Protein AF-A0A960PJR1-F1 (afdb_monomer_lite)

pLDDT: mean 88.97, std 10.93, range [41.31, 98.0]

Radius of gyration: 16.65 Å; chains: 1; bounding box: 40×42×42 Å

Structure (mmCIF, N/CA/C/O backbone):
data_AF-A0A960PJR1-F1
#
_entry.id   AF-A0A960PJR1-F1
#
loop_
_atom_site.group_PDB
_atom_site.id
_atom_site.type_symbol
_atom_site.label_atom_id
_atom_site.label_alt_id
_atom_site.label_comp_id
_atom_site.label_asym_id
_atom_site.label_entity_id
_atom_site.label_seq_id
_atom_site.pdbx_PDB_ins_code
_atom_site.Cartn_x
_atom_site.Cartn_y
_atom_site.Cartn_z
_atom_site.occupancy
_atom_site.B_iso_or_equiv
_atom_site.auth_seq_id
_atom_site.auth_comp_id
_atom_site.auth_asym_id
_atom_site.auth_atom_id
_atom_site.pdbx_PDB_model_num
ATOM 1 N N . MET A 1 1 ? -10.527 -21.071 -9.474 1.00 41.31 1 MET A N 1
ATOM 2 C CA . MET A 1 1 ? -10.535 -20.136 -8.335 1.00 41.31 1 MET A CA 1
ATOM 3 C C . MET A 1 1 ? -11.700 -19.195 -8.554 1.00 41.31 1 MET A C 1
ATOM 5 O O . MET A 1 1 ? -11.742 -18.550 -9.594 1.00 41.31 1 MET A O 1
ATOM 9 N N . GLY A 1 2 ? -12.726 -19.259 -7.706 1.00 44.56 2 GLY A N 1
ATOM 10 C CA . GLY A 1 2 ? -13.891 -18.387 -7.847 1.00 44.56 2 GLY A CA 1
ATOM 11 C C . GLY A 1 2 ? -13.504 -16.996 -7.376 1.00 44.56 2 GLY A C 1
ATOM 12 O O . GLY A 1 2 ? -13.092 -16.854 -6.232 1.00 44.56 2 GLY A O 1
AT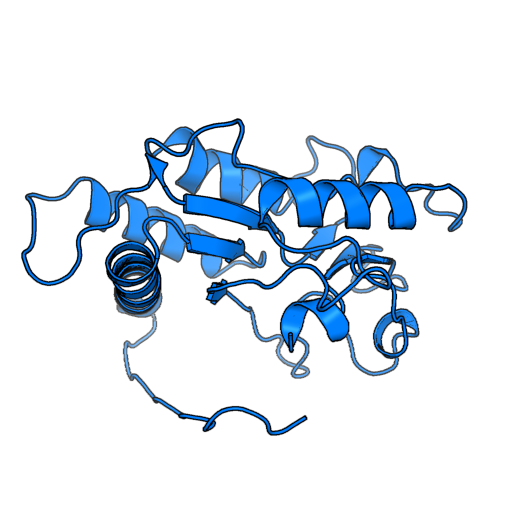OM 13 N N . HIS A 1 3 ? -13.582 -15.994 -8.248 1.00 52.94 3 HIS A N 1
ATOM 14 C CA . HIS A 1 3 ? -13.455 -14.610 -7.810 1.00 52.94 3 HIS A CA 1
ATOM 15 C C . HIS A 1 3 ? -14.576 -14.345 -6.802 1.00 52.94 3 HIS A C 1
ATOM 17 O O . HIS A 1 3 ? -15.732 -14.702 -7.057 1.00 52.94 3 HIS A O 1
ATOM 23 N N . GLY A 1 4 ? -14.228 -13.777 -5.645 1.00 58.97 4 GLY A N 1
ATOM 24 C CA . GLY A 1 4 ? -15.224 -13.287 -4.698 1.00 58.97 4 GLY A CA 1
ATOM 25 C C . GLY A 1 4 ? -16.202 -12.329 -5.393 1.00 58.97 4 GLY A C 1
ATOM 26 O O . GLY A 1 4 ? -15.912 -11.829 -6.485 1.00 58.97 4 GLY A O 1
ATOM 27 N N . PRO A 1 5 ? -17.381 -12.073 -4.808 1.00 67.38 5 PRO A N 1
ATOM 28 C CA . PRO A 1 5 ? -18.351 -11.171 -5.411 1.00 67.38 5 PRO A CA 1
ATOM 29 C C . PRO A 1 5 ? -17.703 -9.808 -5.684 1.00 67.38 5 PRO A C 1
ATOM 31 O O . PRO A 1 5 ? -17.290 -9.107 -4.763 1.00 67.38 5 PRO A O 1
ATOM 34 N N . THR A 1 6 ? -17.613 -9.426 -6.958 1.00 75.94 6 THR A N 1
ATOM 35 C CA . THR A 1 6 ? -17.175 -8.084 -7.338 1.00 75.94 6 THR A CA 1
ATOM 36 C C . THR A 1 6 ? -18.285 -7.102 -6.985 1.00 75.94 6 THR A C 1
ATOM 38 O O . THR A 1 6 ? -19.346 -7.100 -7.610 1.00 75.94 6 THR A O 1
ATOM 41 N N . ALA A 1 7 ? -18.048 -6.266 -5.980 1.00 84.38 7 ALA A N 1
ATOM 42 C CA . ALA A 1 7 ? -18.927 -5.157 -5.643 1.00 84.38 7 ALA A CA 1
ATOM 43 C C . ALA A 1 7 ? -18.349 -3.861 -6.222 1.00 84.38 7 ALA A C 1
ATOM 45 O O . ALA A 1 7 ? -17.243 -3.458 -5.871 1.00 84.38 7 ALA A O 1
ATOM 46 N N . LEU A 1 8 ? -19.104 -3.189 -7.095 1.00 86.62 8 LEU A N 1
ATOM 47 C CA . LEU A 1 8 ? -18.785 -1.831 -7.526 1.00 86.62 8 LEU A CA 1
ATOM 48 C C . LEU A 1 8 ? -19.583 -0.847 -6.675 1.00 86.62 8 LEU A C 1
ATOM 50 O O . LEU A 1 8 ? -20.811 -0.793 -6.762 1.00 86.62 8 LEU A O 1
ATOM 54 N N . ARG A 1 9 ? -18.881 -0.044 -5.877 1.00 88.75 9 ARG A N 1
ATOM 55 C CA . ARG A 1 9 ? -19.467 1.091 -5.165 1.00 88.75 9 ARG A CA 1
ATOM 56 C C . ARG A 1 9 ? -18.956 2.382 -5.786 1.00 88.75 9 ARG A C 1
ATOM 58 O O . ARG A 1 9 ? -17.768 2.672 -5.718 1.00 88.75 9 ARG A O 1
ATOM 65 N N . VAL A 1 10 ? -19.866 3.164 -6.357 1.00 88.88 10 VAL A N 1
ATOM 66 C CA . VAL A 1 10 ? -19.566 4.515 -6.842 1.00 88.88 10 VAL A CA 1
ATOM 67 C C . VAL A 1 10 ? -19.864 5.500 -5.719 1.00 88.88 10 VAL A C 1
ATOM 69 O O . VAL A 1 10 ? -20.944 5.458 -5.128 1.00 88.88 10 VAL A O 1
ATOM 72 N N . VAL A 1 11 ? -18.901 6.364 -5.410 1.00 88.56 11 VAL A N 1
ATOM 73 C CA . VAL A 1 11 ? -19.062 7.439 -4.430 1.00 88.56 11 VAL A CA 1
ATOM 74 C C . VAL A 1 11 ? -18.728 8.753 -5.116 1.00 88.56 11 VAL A C 1
ATOM 76 O O . VAL A 1 11 ? -17.614 8.930 -5.598 1.00 88.56 11 VAL A O 1
ATOM 79 N N . ASP A 1 12 ? -19.700 9.658 -5.168 1.00 88.75 12 ASP A N 1
ATOM 80 C CA . ASP A 1 12 ? -19.481 11.024 -5.631 1.00 88.75 12 ASP A CA 1
ATOM 81 C C . ASP A 1 12 ? -19.038 11.882 -4.440 1.00 88.75 12 ASP A C 1
ATOM 83 O O . ASP A 1 12 ? -19.836 12.200 -3.556 1.00 88.75 12 ASP A O 1
ATOM 87 N N . ALA A 1 13 ? -17.739 12.167 -4.373 1.00 87.12 13 ALA A N 1
ATOM 88 C CA . ALA A 1 13 ? -17.133 12.967 -3.310 1.00 87.12 13 ALA A CA 1
ATOM 89 C C . ALA A 1 13 ? -16.799 14.400 -3.760 1.00 87.12 13 ALA A C 1
ATOM 91 O O . ALA A 1 13 ? -16.523 15.256 -2.921 1.00 87.12 13 ALA A O 1
ATOM 92 N N . GLY A 1 14 ? -16.790 14.669 -5.069 1.00 89.50 14 GLY A N 1
ATOM 93 C CA . GLY A 1 14 ? -16.061 15.810 -5.626 1.00 89.50 14 GLY A CA 1
ATOM 94 C C . GLY A 1 14 ? -14.547 15.742 -5.360 1.00 89.50 14 GLY A C 1
ATOM 95 O O . GLY A 1 14 ? -14.054 14.898 -4.610 1.00 89.50 14 GLY A O 1
ATOM 96 N N . GLU A 1 15 ? -13.786 16.643 -5.981 1.00 86.56 15 GLU A N 1
ATOM 97 C CA . GLU A 1 15 ? -12.324 16.691 -5.807 1.00 86.56 15 GLU A CA 1
ATOM 98 C C . GLU A 1 15 ? -11.927 17.068 -4.372 1.00 86.56 15 GLU A C 1
ATOM 100 O O . GLU A 1 15 ? -11.012 16.476 -3.805 1.00 86.56 15 GLU A O 1
ATOM 105 N N . GLU A 1 16 ? -12.657 18.002 -3.757 1.00 90.25 16 GLU A N 1
ATOM 106 C CA . GLU A 1 16 ? -12.331 18.557 -2.437 1.00 90.25 16 GLU A CA 1
ATOM 107 C C . GLU A 1 16 ? -12.438 17.526 -1.308 1.00 90.25 16 GLU A C 1
ATOM 109 O O . GLU A 1 16 ? -11.656 17.570 -0.362 1.00 90.25 16 GLU A O 1
ATOM 114 N N . ARG A 1 17 ? -13.377 16.576 -1.408 1.00 93.69 17 ARG A N 1
ATOM 115 C CA . ARG A 1 17 ? -13.617 15.571 -0.358 1.00 93.69 17 ARG A CA 1
ATOM 116 C C . ARG A 1 17 ? -13.132 14.179 -0.723 1.00 93.69 17 ARG A C 1
ATOM 118 O O . ARG A 1 17 ? -13.345 13.243 0.047 1.00 93.69 17 ARG A O 1
ATOM 125 N N . PHE A 1 18 ? -12.481 14.024 -1.878 1.00 94.31 18 PHE A N 1
ATOM 126 C CA . PHE A 1 18 ? -11.940 12.740 -2.321 1.00 94.31 18 PHE A CA 1
ATOM 127 C C . PHE A 1 18 ? -11.086 12.089 -1.226 1.00 94.31 18 PHE A C 1
ATOM 129 O O . PHE A 1 18 ? -11.303 10.924 -0.896 1.00 94.31 18 PHE A O 1
ATOM 136 N N . ALA A 1 19 ? -10.158 12.852 -0.638 1.00 95.69 19 ALA A N 1
ATOM 137 C CA . ALA A 1 19 ? -9.227 12.347 0.364 1.00 95.69 19 ALA A CA 1
ATOM 138 C C . ALA A 1 19 ? -9.946 11.845 1.625 1.00 95.69 19 ALA A C 1
ATOM 140 O O . ALA A 1 19 ? -9.733 10.707 2.036 1.00 95.69 19 ALA A O 1
ATOM 141 N N . GLU A 1 20 ? -10.852 12.657 2.179 1.00 95.00 20 GLU A N 1
ATOM 142 C CA . GLU A 1 20 ? -11.662 12.315 3.356 1.00 95.00 20 GLU A CA 1
ATOM 143 C C . GLU A 1 20 ? -12.489 11.045 3.127 1.00 95.00 20 GLU A C 1
ATOM 145 O O . GLU A 1 20 ? -12.522 10.137 3.959 1.00 95.00 20 GLU A O 1
ATOM 150 N N . VAL A 1 21 ? -13.164 10.969 1.978 1.00 94.88 21 VAL A N 1
ATOM 151 C CA . VAL A 1 21 ? -14.052 9.854 1.647 1.00 94.88 21 VAL A CA 1
ATOM 152 C C . VAL A 1 21 ? -13.253 8.576 1.402 1.00 94.88 21 VAL A C 1
ATOM 154 O O . VAL A 1 21 ? -13.629 7.519 1.912 1.00 94.88 21 VAL A O 1
ATOM 157 N N . ALA A 1 22 ? -12.149 8.653 0.658 1.00 95.31 22 ALA A N 1
ATOM 158 C CA . ALA A 1 22 ? -11.276 7.509 0.417 1.00 95.31 22 ALA A CA 1
ATOM 159 C C . ALA A 1 22 ? -10.635 7.007 1.720 1.00 95.31 22 ALA A C 1
ATOM 161 O O . ALA A 1 22 ? -10.622 5.798 1.958 1.00 95.31 22 ALA A O 1
ATOM 162 N N . ALA A 1 23 ? -10.183 7.916 2.590 1.00 95.69 23 ALA A N 1
ATOM 163 C CA . ALA A 1 23 ? -9.653 7.581 3.907 1.00 95.69 23 ALA A CA 1
ATOM 164 C C . ALA A 1 23 ? -10.703 6.876 4.774 1.00 95.69 23 ALA A C 1
ATOM 166 O O . ALA A 1 23 ? -10.412 5.831 5.347 1.00 95.69 23 ALA A O 1
ATOM 167 N N . ALA A 1 24 ? -11.945 7.368 4.809 1.00 94.00 24 ALA A N 1
ATOM 168 C CA . ALA A 1 24 ? -13.023 6.731 5.565 1.00 94.00 24 ALA A CA 1
ATOM 169 C C . ALA A 1 24 ? -13.370 5.324 5.042 1.00 94.00 24 ALA A C 1
ATOM 171 O O . ALA A 1 24 ? -13.604 4.411 5.835 1.00 94.00 24 ALA A O 1
ATOM 172 N N . VAL A 1 25 ? -13.390 5.126 3.717 1.00 94.56 25 VAL A N 1
ATOM 173 C CA . VAL A 1 25 ? -13.618 3.802 3.105 1.00 94.56 25 VAL A CA 1
ATOM 174 C C . VAL A 1 25 ? -12.496 2.836 3.475 1.00 94.56 25 VAL A C 1
ATOM 176 O O . VAL A 1 25 ? -12.767 1.717 3.908 1.00 94.56 25 VAL A O 1
ATOM 179 N N . LEU A 1 26 ? -11.248 3.278 3.333 1.00 96.19 26 LEU A N 1
ATOM 180 C CA . LEU A 1 26 ? -10.070 2.485 3.650 1.00 96.19 26 LEU A CA 1
ATOM 181 C C . LEU A 1 26 ? -10.010 2.134 5.141 1.00 96.19 26 LEU A C 1
ATOM 183 O O . LEU A 1 26 ? -9.871 0.966 5.489 1.00 96.19 26 LEU A O 1
ATOM 187 N N . ALA A 1 27 ? -10.167 3.121 6.021 1.00 96.31 27 ALA A N 1
ATOM 188 C CA . ALA A 1 27 ? -10.131 2.921 7.463 1.00 96.31 27 ALA A CA 1
ATOM 189 C C . ALA A 1 27 ? -11.236 1.965 7.932 1.00 96.31 27 ALA A C 1
ATOM 191 O O . ALA A 1 27 ? -10.974 1.090 8.753 1.00 96.31 27 ALA A O 1
ATOM 192 N N . ARG A 1 28 ? -12.445 2.055 7.361 1.00 95.06 28 ARG A N 1
ATOM 193 C CA . ARG A 1 28 ? -13.519 1.096 7.652 1.00 95.06 28 ARG A CA 1
ATOM 194 C C . ARG A 1 28 ? -13.152 -0.325 7.227 1.00 95.06 28 ARG A C 1
ATOM 196 O O . ARG A 1 28 ? -13.313 -1.236 8.030 1.00 95.06 28 ARG A O 1
ATOM 203 N N . ALA A 1 29 ? -12.632 -0.511 6.012 1.00 95.50 29 ALA A N 1
ATOM 204 C CA . ALA A 1 29 ? -12.216 -1.832 5.539 1.00 95.50 29 ALA A CA 1
ATOM 205 C C . ALA A 1 29 ? -11.134 -2.443 6.449 1.00 95.50 29 ALA A C 1
ATOM 207 O O . ALA A 1 29 ? -11.223 -3.607 6.832 1.00 95.50 29 ALA A O 1
ATOM 208 N N . VAL A 1 30 ? -10.148 -1.642 6.861 1.00 96.88 30 VAL A N 1
ATOM 209 C CA . VAL A 1 30 ? -9.088 -2.082 7.780 1.00 96.88 30 VAL A CA 1
ATOM 210 C C . VAL A 1 30 ? -9.649 -2.414 9.167 1.00 96.88 30 VAL A C 1
ATOM 212 O O . VAL A 1 30 ? -9.326 -3.466 9.718 1.00 96.88 30 VAL A O 1
ATOM 215 N N . ALA A 1 31 ? -10.516 -1.566 9.727 1.00 95.62 31 ALA A N 1
ATOM 216 C CA . ALA A 1 31 ? -11.142 -1.803 11.028 1.00 95.62 31 ALA A CA 1
ATOM 217 C C . ALA A 1 31 ? -11.992 -3.085 11.041 1.00 95.62 31 ALA A C 1
ATOM 219 O O . ALA A 1 31 ? -11.921 -3.856 11.998 1.00 95.62 31 ALA A O 1
ATOM 220 N N . GLU A 1 32 ? -12.753 -3.351 9.975 1.00 95.12 32 GLU A N 1
ATOM 221 C CA . GLU A 1 32 ? -13.551 -4.576 9.822 1.00 95.12 32 GLU A CA 1
ATOM 222 C C . GLU A 1 32 ? -12.670 -5.834 9.835 1.00 95.12 32 GLU A C 1
ATOM 224 O O . GLU A 1 32 ? -12.987 -6.811 10.522 1.00 95.12 32 GLU A O 1
ATOM 229 N N . VAL A 1 33 ? -11.529 -5.800 9.141 1.00 95.62 33 VAL A N 1
ATOM 230 C CA . VAL A 1 33 ? -10.559 -6.904 9.137 1.00 95.62 33 VAL A CA 1
ATOM 231 C C . VAL A 1 33 ? -9.948 -7.098 10.525 1.00 95.62 33 VAL A C 1
ATOM 233 O O . VAL A 1 33 ? -9.936 -8.223 11.027 1.00 95.62 33 VAL A O 1
ATOM 236 N N . ILE A 1 34 ? -9.504 -6.023 11.187 1.00 95.12 34 ILE A N 1
ATOM 237 C CA . ILE A 1 34 ? -8.946 -6.102 12.548 1.00 95.12 34 ILE A CA 1
ATOM 238 C C . ILE A 1 34 ? -9.985 -6.658 13.527 1.00 95.12 34 ILE A C 1
ATOM 240 O O . ILE A 1 34 ? -9.650 -7.513 14.346 1.00 95.12 34 ILE A O 1
ATOM 244 N N . ALA A 1 35 ? -11.245 -6.230 13.440 1.00 94.50 35 ALA A N 1
ATOM 245 C CA . ALA A 1 35 ? -12.314 -6.740 14.296 1.00 94.50 35 ALA A CA 1
ATOM 246 C C . ALA A 1 35 ? -12.554 -8.247 14.094 1.00 94.50 35 ALA A C 1
ATOM 248 O O . ALA A 1 35 ? -12.840 -8.960 15.056 1.00 94.50 35 ALA A O 1
ATOM 249 N N . ALA A 1 36 ? -12.414 -8.742 12.861 1.00 95.06 36 ALA A N 1
ATOM 250 C CA . ALA A 1 36 ? -12.621 -10.148 12.527 1.00 95.06 36 ALA A CA 1
ATOM 251 C C . ALA A 1 36 ? -11.403 -11.046 12.817 1.00 95.06 36 ALA A C 1
ATOM 253 O O . ALA A 1 36 ? -11.578 -12.206 13.192 1.00 95.06 36 ALA A O 1
ATOM 254 N N . ARG A 1 37 ? -10.179 -10.543 12.612 1.00 93.12 37 ARG A N 1
ATOM 255 C CA . ARG A 1 37 ? -8.939 -11.349 12.577 1.00 93.12 37 ARG A CA 1
ATOM 256 C C . ARG A 1 37 ? -7.890 -10.937 13.610 1.00 93.12 37 ARG A C 1
ATOM 258 O O . ARG A 1 37 ? -6.931 -11.667 13.835 1.00 93.12 37 ARG A O 1
ATOM 265 N N . GLY A 1 38 ? -8.070 -9.795 14.266 1.00 94.38 38 GLY A N 1
ATOM 266 C CA . GLY A 1 38 ? -7.153 -9.250 15.269 1.00 94.38 38 GLY A CA 1
ATOM 267 C C . GLY A 1 38 ? -5.962 -8.471 14.701 1.00 94.38 38 GLY A C 1
ATOM 268 O O . GLY A 1 38 ? -5.250 -7.844 15.483 1.00 94.38 38 GLY A O 1
ATOM 269 N N . GLU A 1 39 ? -5.749 -8.484 13.388 1.00 95.19 39 GLU A N 1
ATOM 270 C CA . GLU A 1 39 ? -4.756 -7.701 12.642 1.00 95.19 39 GLU A CA 1
ATOM 271 C C . GLU A 1 39 ? -5.191 -7.581 11.176 1.00 95.19 39 GLU A C 1
ATOM 273 O O . GLU A 1 39 ? -6.074 -8.322 10.746 1.00 95.19 39 GLU A O 1
ATOM 278 N N . ALA A 1 40 ? -4.602 -6.641 10.434 1.00 96.06 40 ALA A N 1
ATOM 279 C CA . ALA A 1 40 ? -4.874 -6.449 9.009 1.00 96.06 40 ALA A CA 1
ATOM 280 C C . ALA A 1 40 ? -3.581 -6.167 8.240 1.00 96.06 40 ALA A C 1
ATOM 282 O O . ALA A 1 40 ? -2.738 -5.392 8.697 1.00 96.06 40 ALA A O 1
ATOM 283 N N . SER A 1 41 ? -3.445 -6.757 7.060 1.00 96.50 41 SER A N 1
ATOM 284 C CA . SER A 1 41 ? -2.380 -6.484 6.101 1.00 96.50 41 SER A CA 1
ATOM 285 C C . SER A 1 41 ? -2.861 -5.545 4.998 1.00 96.50 41 SER A C 1
ATOM 287 O O . SER A 1 41 ? -3.884 -5.774 4.352 1.00 96.50 41 SER A O 1
ATOM 289 N N . VAL A 1 42 ? -2.121 -4.454 4.799 1.00 97.50 42 VAL A N 1
ATOM 290 C CA . VAL A 1 42 ? -2.483 -3.379 3.878 1.00 97.50 42 VAL A CA 1
ATOM 291 C C . VAL A 1 42 ? -1.311 -3.038 2.968 1.00 97.50 42 VAL A C 1
ATOM 293 O O . VAL A 1 42 ? -0.199 -2.784 3.435 1.00 97.50 42 VAL A O 1
ATOM 296 N N . ALA A 1 43 ? -1.567 -2.991 1.663 1.00 97.69 43 ALA A N 1
ATOM 297 C CA . ALA A 1 43 ? -0.608 -2.503 0.678 1.00 97.69 43 ALA A CA 1
ATOM 298 C C . ALA A 1 43 ? -1.049 -1.155 0.105 1.00 97.69 43 ALA A C 1
ATOM 300 O O . ALA A 1 43 ? -2.213 -0.985 -0.266 1.00 97.69 43 ALA A O 1
ATOM 301 N N . PHE A 1 44 ? -0.109 -0.216 -0.008 1.00 97.94 44 PHE A N 1
ATOM 302 C CA . PHE A 1 44 ? -0.362 1.120 -0.550 1.00 97.94 44 PHE A CA 1
ATOM 303 C C . PHE A 1 44 ? 0.364 1.366 -1.869 1.00 97.94 44 PHE A C 1
ATOM 305 O O . PHE A 1 44 ? 1.567 1.116 -1.987 1.00 97.94 44 PHE A O 1
ATOM 312 N N . SER A 1 45 ? -0.360 1.883 -2.858 1.00 96.31 45 SER A N 1
ATOM 313 C CA . SER A 1 45 ? 0.228 2.438 -4.076 1.00 96.31 45 SER A CA 1
ATOM 314 C C . SER A 1 45 ? 0.824 3.823 -3.830 1.00 96.31 45 SER A C 1
ATOM 316 O O . SER A 1 45 ? 0.522 4.504 -2.851 1.00 96.31 45 SER A O 1
ATOM 318 N N . GLY A 1 46 ? 1.669 4.257 -4.762 1.00 93.31 46 GLY A N 1
ATOM 319 C CA . GLY A 1 46 ? 2.040 5.663 -4.885 1.00 93.31 46 GLY A CA 1
ATOM 320 C C . GLY A 1 46 ? 0.991 6.523 -5.593 1.00 93.31 46 GLY A C 1
ATOM 321 O O . GLY A 1 46 ? -0.155 6.130 -5.802 1.00 93.31 46 GLY A O 1
ATOM 322 N N . GLY A 1 47 ? 1.434 7.699 -6.042 1.00 90.69 47 GLY A N 1
ATOM 323 C CA . GLY A 1 47 ? 0.634 8.634 -6.836 1.00 90.69 47 GLY A CA 1
ATOM 324 C C . GLY A 1 47 ? 0.352 9.947 -6.110 1.00 90.69 47 GLY A C 1
ATOM 325 O O . GLY A 1 47 ? 0.587 10.083 -4.913 1.00 90.69 47 GLY A O 1
ATOM 326 N N . SER A 1 48 ? -0.140 10.942 -6.846 1.00 89.31 48 SER A N 1
ATOM 327 C CA . SER A 1 48 ? -0.421 12.273 -6.290 1.00 89.31 48 SER A CA 1
ATOM 328 C C . SER A 1 48 ? -1.620 12.290 -5.339 1.00 89.31 48 SER A C 1
ATOM 330 O O . SER A 1 48 ? -1.702 13.163 -4.480 1.00 89.31 48 SER A O 1
ATOM 332 N N . THR A 1 49 ? -2.539 11.332 -5.472 1.00 92.12 49 THR A N 1
ATOM 333 C CA . THR A 1 49 ? -3.793 11.291 -4.711 1.00 92.12 49 THR A CA 1
ATOM 334 C C . THR A 1 49 ? -3.671 10.586 -3.362 1.00 92.12 49 THR A C 1
ATOM 336 O O . THR A 1 49 ? -4.467 10.872 -2.474 1.00 92.12 49 THR A O 1
ATOM 339 N N . VAL A 1 50 ? -2.684 9.703 -3.168 1.00 94.56 50 VAL A N 1
ATOM 340 C CA . VAL A 1 50 ? -2.563 8.914 -1.927 1.00 94.56 50 VAL A CA 1
ATOM 341 C C . VAL A 1 50 ? -2.041 9.738 -0.747 1.00 94.56 50 VAL A C 1
ATOM 343 O O . VAL A 1 50 ? -2.450 9.513 0.384 1.00 94.56 50 VAL A O 1
ATOM 346 N N . GLY A 1 51 ? -1.187 10.737 -0.997 1.00 95.94 51 GLY A N 1
ATOM 347 C CA . GLY A 1 51 ? -0.642 11.603 0.055 1.00 95.94 51 GLY A CA 1
ATOM 348 C C . GLY A 1 51 ? -1.736 12.305 0.871 1.00 95.94 51 GLY A C 1
ATOM 349 O O . GLY A 1 51 ? -1.768 12.124 2.084 1.00 95.94 51 GLY A O 1
ATOM 350 N N . PRO A 1 52 ? -2.675 13.025 0.227 1.00 96.62 52 PRO A N 1
ATOM 351 C CA . PRO A 1 52 ? -3.836 13.595 0.913 1.00 96.62 52 PRO A CA 1
ATOM 352 C C . PRO A 1 52 ? -4.718 12.558 1.624 1.00 96.62 52 PRO A C 1
ATOM 354 O O . PRO A 1 52 ? -5.293 12.856 2.666 1.00 96.62 52 PRO A O 1
ATOM 357 N N . VAL A 1 53 ? -4.829 11.334 1.090 1.00 97.50 53 VAL A N 1
ATOM 358 C CA . VAL A 1 53 ? -5.565 10.243 1.756 1.00 97.50 53 VAL A CA 1
ATOM 359 C C . VAL A 1 53 ? -4.865 9.825 3.051 1.00 97.50 53 VAL A C 1
ATOM 361 O O . VAL A 1 53 ? -5.545 9.587 4.043 1.00 97.50 53 VAL A O 1
ATOM 364 N N . PHE A 1 54 ? -3.530 9.769 3.078 1.00 98.00 54 PHE A N 1
ATOM 365 C CA . PHE A 1 54 ? -2.779 9.520 4.312 1.00 98.00 54 PHE A CA 1
ATOM 366 C C . PHE A 1 54 ? -2.999 10.619 5.346 1.00 98.00 54 PHE A C 1
ATOM 368 O O . PHE A 1 54 ? -3.299 10.292 6.490 1.00 98.00 54 PHE A O 1
ATOM 375 N N . ASP A 1 55 ? -2.942 11.890 4.939 1.00 97.44 55 ASP A N 1
ATOM 376 C CA . ASP A 1 55 ? -3.222 13.014 5.839 1.00 97.44 55 ASP A CA 1
ATOM 377 C C . ASP A 1 55 ? -4.629 12.865 6.463 1.00 97.44 55 ASP A C 1
ATOM 379 O O . ASP A 1 55 ? -4.787 12.922 7.680 1.00 97.44 55 ASP A O 1
ATOM 383 N N . ALA A 1 56 ? -5.641 12.540 5.649 1.00 96.38 56 ALA A N 1
ATOM 384 C CA . ALA A 1 56 ? -7.008 12.323 6.125 1.00 96.38 56 ALA A CA 1
ATOM 385 C C . ALA A 1 56 ? -7.165 11.077 7.027 1.00 96.38 56 ALA A C 1
ATOM 387 O O . ALA A 1 56 ? -7.995 11.078 7.936 1.00 96.38 56 ALA A O 1
ATOM 388 N N . LEU A 1 57 ? -6.383 10.010 6.819 1.00 96.62 57 LEU A N 1
ATOM 389 C CA . LEU A 1 57 ? -6.344 8.861 7.739 1.00 96.62 57 LEU A CA 1
ATOM 390 C C . LEU A 1 57 ? -5.758 9.250 9.097 1.00 96.62 57 LEU A C 1
ATOM 392 O O . LEU A 1 57 ? -6.253 8.786 10.124 1.00 96.62 57 LEU A O 1
ATOM 396 N N . VAL A 1 58 ? -4.722 10.094 9.106 1.00 96.62 58 VAL A N 1
ATOM 397 C CA . VAL A 1 58 ? -4.131 10.626 10.339 1.00 96.62 58 VAL A CA 1
ATOM 398 C C . VAL A 1 58 ? -5.137 11.499 11.077 1.00 96.62 58 VAL A C 1
ATOM 400 O O . VAL A 1 58 ? -5.326 11.323 12.282 1.00 96.62 58 VAL A O 1
ATOM 403 N N . ASP A 1 59 ? -5.839 12.378 10.365 1.00 95.06 59 ASP A N 1
ATOM 404 C CA . ASP A 1 59 ? -6.897 13.204 10.948 1.00 95.06 59 ASP A CA 1
ATOM 405 C C . ASP A 1 59 ? -8.000 12.334 11.570 1.00 95.06 59 ASP A C 1
ATOM 407 O O . ASP A 1 59 ? -8.396 12.564 12.711 1.00 95.06 59 ASP A O 1
ATOM 411 N N . LEU A 1 60 ? -8.447 11.279 10.876 1.00 93.50 60 LEU A N 1
ATOM 412 C CA . LEU A 1 60 ? -9.435 10.331 11.410 1.00 93.50 60 LEU A CA 1
ATOM 413 C C . LEU A 1 60 ? -8.933 9.597 12.660 1.00 93.50 60 LEU A C 1
ATOM 415 O O . LEU A 1 60 ? -9.691 9.425 13.610 1.00 93.50 60 LEU A O 1
ATOM 419 N N . ALA A 1 61 ? -7.671 9.169 12.669 1.00 92.88 61 ALA A N 1
ATOM 420 C CA . ALA A 1 61 ? -7.086 8.410 13.773 1.00 92.88 61 ALA A CA 1
ATOM 421 C C . ALA A 1 61 ? -6.763 9.269 15.008 1.00 92.88 61 ALA A C 1
ATOM 423 O O . ALA A 1 61 ? -6.651 8.742 16.114 1.00 92.88 61 ALA A O 1
ATOM 424 N N . THR A 1 62 ? -6.575 10.578 14.824 1.00 89.94 62 THR A N 1
ATOM 425 C CA . THR A 1 62 ? -6.242 11.527 15.901 1.00 89.94 62 THR A CA 1
ATOM 426 C C . THR A 1 62 ? -7.437 12.358 16.367 1.00 89.94 62 THR A C 1
ATOM 428 O O . THR A 1 62 ? -7.376 12.984 17.430 1.00 89.94 62 THR A O 1
ATOM 431 N N . ALA A 1 63 ? -8.539 12.347 15.612 1.00 87.19 63 ALA A N 1
ATOM 432 C CA . ALA A 1 63 ? -9.814 12.912 16.023 1.00 87.19 63 ALA A CA 1
ATOM 433 C C . ALA A 1 63 ? -10.366 12.219 17.288 1.00 87.19 63 ALA A C 1
ATOM 435 O O . ALA A 1 63 ? -9.985 11.093 17.617 1.00 87.19 63 ALA A O 1
ATOM 436 N N . PRO A 1 64 ? -11.294 12.868 18.022 1.00 81.62 64 PRO A N 1
ATOM 437 C CA . PRO A 1 64 ? -12.017 12.212 19.105 1.00 81.62 64 PRO A CA 1
ATOM 438 C C . PRO A 1 64 ? -12.633 10.885 18.631 1.00 81.62 64 PRO A C 1
ATOM 440 O O . PRO A 1 64 ? -13.177 10.861 17.524 1.00 81.62 64 PRO A O 1
ATOM 443 N N . PRO A 1 65 ? -12.598 9.814 19.450 1.00 70.06 65 PRO A N 1
ATOM 444 C CA . PRO A 1 65 ? -13.067 8.495 19.039 1.00 70.06 65 PRO A CA 1
ATOM 445 C C . PRO A 1 65 ? -14.474 8.560 18.442 1.00 70.06 65 PRO A C 1
ATOM 447 O O . PRO A 1 65 ? -15.423 8.985 19.107 1.00 70.06 65 PRO A O 1
ATOM 450 N N . SER A 1 66 ? -14.598 8.144 17.184 1.00 68.62 66 SER A N 1
ATOM 451 C CA . SER A 1 66 ? -15.881 7.991 16.508 1.00 68.62 66 SER A CA 1
ATOM 452 C C . SER A 1 66 ? -16.305 6.525 16.581 1.00 68.62 66 SER A C 1
ATOM 454 O O . SE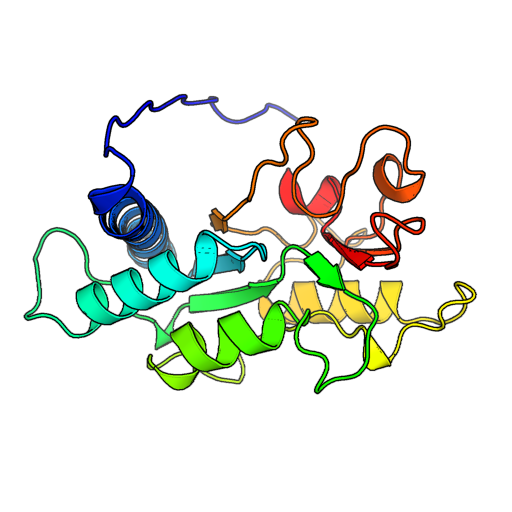R A 1 66 ? -15.491 5.651 16.289 1.00 68.62 66 SER A O 1
ATOM 456 N N . PRO A 1 67 ? -17.568 6.214 16.918 1.00 66.19 67 PRO A N 1
ATOM 457 C CA . PRO A 1 67 ? -18.050 4.834 16.899 1.00 66.19 67 PRO A CA 1
ATOM 458 C C . PRO A 1 67 ? -18.064 4.223 15.487 1.00 66.19 67 PRO A C 1
ATOM 460 O O . PRO A 1 67 ? -18.183 3.008 15.359 1.00 66.19 67 PRO A O 1
ATOM 463 N N . ASP A 1 68 ? -17.968 5.042 14.435 1.00 66.62 68 ASP A N 1
ATOM 464 C CA . ASP A 1 68 ? -18.166 4.595 13.055 1.00 66.62 68 ASP A CA 1
ATOM 465 C C . ASP A 1 68 ? -16.894 4.078 12.368 1.00 66.62 68 ASP A C 1
ATOM 467 O O . ASP A 1 68 ? -17.012 3.334 11.386 1.00 66.62 68 ASP A O 1
ATOM 471 N N . VAL A 1 69 ? -15.707 4.500 12.829 1.00 76.69 69 VAL A N 1
ATOM 472 C CA . VAL A 1 69 ? -14.390 4.109 12.296 1.00 76.69 69 VAL A CA 1
ATOM 473 C C . VAL A 1 69 ? -13.317 4.329 13.376 1.00 76.69 69 VAL A C 1
ATOM 475 O O . VAL A 1 69 ? -12.982 5.471 13.677 1.00 76.69 69 VAL A O 1
ATOM 478 N N . ASP A 1 70 ? -12.755 3.245 13.913 1.00 86.19 70 ASP A N 1
ATOM 479 C CA . ASP A 1 70 ? -11.591 3.257 14.811 1.00 86.19 70 ASP A CA 1
ATOM 480 C C . ASP A 1 70 ? -10.613 2.162 14.364 1.00 86.19 70 ASP A C 1
ATOM 482 O O . ASP A 1 70 ? -10.987 0.991 14.247 1.00 86.19 70 ASP A O 1
ATOM 486 N N . VAL A 1 71 ? -9.379 2.549 14.041 1.00 94.25 71 VAL A N 1
ATOM 487 C CA . VAL A 1 71 ? -8.348 1.648 13.509 1.00 94.25 71 VAL A CA 1
ATOM 488 C C . VAL A 1 71 ? -7.217 1.545 14.522 1.00 94.25 71 VAL A C 1
ATOM 490 O O . VAL A 1 71 ? -6.491 2.509 14.762 1.00 94.25 71 VAL A O 1
ATOM 493 N N . ASP A 1 72 ? -7.000 0.343 15.058 1.00 95.25 72 ASP A N 1
ATOM 494 C CA . ASP A 1 72 ? -5.815 0.045 15.865 1.00 95.25 72 ASP A CA 1
ATOM 495 C C . ASP A 1 72 ? -4.589 -0.115 14.950 1.00 95.25 72 ASP A C 1
ATOM 497 O O . ASP A 1 72 ? -4.227 -1.215 14.523 1.00 95.25 72 ASP A O 1
ATOM 501 N N . TRP A 1 73 ? -3.939 1.006 14.634 1.00 96.44 73 TRP A N 1
ATOM 502 C CA . TRP A 1 73 ? -2.768 1.057 13.752 1.00 96.44 73 TRP A CA 1
ATOM 503 C C . TRP A 1 73 ? -1.575 0.225 14.246 1.00 96.44 73 TRP A C 1
ATOM 505 O O . TRP A 1 73 ? -0.740 -0.180 13.435 1.00 96.44 73 TRP A O 1
ATOM 515 N N . ALA A 1 74 ? -1.510 -0.129 15.536 1.00 96.69 74 ALA A N 1
ATOM 516 C CA . ALA A 1 74 ? -0.477 -1.032 16.051 1.00 96.69 74 ALA A CA 1
ATOM 517 C C . ALA A 1 74 ? -0.667 -2.490 15.582 1.00 96.69 74 ALA A C 1
ATOM 519 O O . ALA A 1 74 ? 0.252 -3.314 15.706 1.00 96.69 74 ALA A O 1
ATOM 520 N N . ARG A 1 75 ? -1.843 -2.814 15.032 1.00 96.56 75 ARG A N 1
ATOM 521 C CA . ARG A 1 75 ? -2.211 -4.115 14.451 1.00 96.56 75 ARG A CA 1
ATOM 522 C C . ARG A 1 75 ? -2.214 -4.116 12.921 1.00 96.56 75 ARG A C 1
ATOM 524 O O . ARG A 1 75 ? -2.601 -5.117 12.323 1.00 96.56 75 ARG A O 1
ATOM 531 N N . VAL A 1 76 ? -1.786 -3.025 12.288 1.00 97.06 76 VAL A N 1
ATOM 532 C CA . VAL A 1 76 ? -1.718 -2.923 10.828 1.00 97.06 76 VAL A CA 1
ATOM 533 C C . VAL A 1 76 ? -0.323 -3.318 10.344 1.00 97.06 76 VAL A C 1
ATOM 535 O O . VAL A 1 76 ? 0.681 -2.736 10.759 1.00 97.06 76 VAL A O 1
ATOM 538 N N . ARG A 1 77 ? -0.268 -4.312 9.455 1.00 97.19 77 ARG A N 1
ATOM 539 C CA . ARG A 1 77 ? 0.911 -4.690 8.666 1.00 97.19 77 ARG A CA 1
ATOM 540 C C . ARG A 1 77 ? 0.895 -3.903 7.368 1.00 97.19 77 ARG A C 1
ATOM 542 O O . ARG A 1 77 ? -0.122 -3.884 6.683 1.00 97.19 77 ARG A O 1
ATOM 549 N N . VAL A 1 78 ? 2.001 -3.251 7.034 1.00 96.88 78 VAL A N 1
ATOM 550 C CA . VAL A 1 78 ? 2.069 -2.292 5.928 1.00 96.88 78 VAL A CA 1
ATOM 551 C C . VAL A 1 78 ? 3.115 -2.726 4.912 1.00 96.88 78 VAL A C 1
ATOM 553 O O . VAL A 1 78 ? 4.252 -3.034 5.269 1.00 96.88 78 VAL A O 1
ATOM 556 N N . THR A 1 79 ? 2.751 -2.684 3.633 1.00 96.81 79 THR A N 1
ATOM 557 C CA . THR A 1 79 ? 3.695 -2.818 2.520 1.00 96.81 79 THR A CA 1
ATOM 558 C C . THR A 1 79 ? 3.364 -1.866 1.369 1.00 96.81 79 THR A C 1
ATOM 560 O O . THR A 1 79 ? 2.392 -1.108 1.420 1.00 96.81 79 THR A O 1
ATOM 563 N N . GLN A 1 80 ? 4.195 -1.873 0.329 1.00 97.31 80 GLN A N 1
ATOM 564 C CA . GLN A 1 80 ? 3.993 -1.096 -0.889 1.00 97.31 80 GLN A CA 1
ATOM 565 C C . GLN A 1 80 ? 3.435 -1.989 -1.993 1.00 97.31 80 GLN A C 1
ATOM 567 O O . GLN A 1 80 ? 3.870 -3.125 -2.163 1.00 97.31 80 GLN A O 1
ATOM 572 N N . VAL A 1 81 ? 2.512 -1.449 -2.783 1.00 97.56 81 VAL A N 1
ATOM 573 C CA . VAL A 1 81 ? 2.049 -2.102 -4.012 1.00 97.56 81 VAL A CA 1
ATOM 574 C C . VAL A 1 81 ? 3.139 -2.050 -5.080 1.00 97.56 81 VAL A C 1
ATOM 576 O O . VAL A 1 81 ? 3.365 -3.022 -5.794 1.00 97.56 81 VAL A O 1
ATOM 579 N N . ASP A 1 82 ? 3.809 -0.911 -5.206 1.00 97.25 82 ASP A N 1
ATOM 580 C CA . ASP A 1 82 ? 4.852 -0.689 -6.193 1.00 97.25 82 ASP A CA 1
ATOM 581 C C . ASP A 1 82 ? 5.837 0.388 -5.735 1.00 97.25 82 ASP A C 1
ATOM 583 O O . ASP A 1 82 ? 5.550 1.205 -4.852 1.00 97.25 82 ASP A O 1
ATOM 587 N N . GLU A 1 83 ? 7.023 0.395 -6.334 1.00 96.69 83 GLU A N 1
ATOM 588 C CA . GLU A 1 83 ? 8.063 1.352 -5.999 1.00 96.69 83 GLU A CA 1
ATOM 589 C C . GLU A 1 83 ? 9.066 1.557 -7.138 1.00 96.69 83 GLU A C 1
ATOM 591 O O . GLU A 1 83 ? 9.427 0.639 -7.875 1.00 96.69 83 GLU A O 1
ATOM 596 N N . ARG A 1 84 ? 9.550 2.791 -7.271 1.00 95.56 84 ARG A N 1
ATOM 597 C CA . ARG A 1 84 ? 10.482 3.228 -8.307 1.00 95.56 84 ARG A CA 1
ATOM 598 C C . ARG A 1 84 ? 11.883 2.779 -7.918 1.00 95.56 84 ARG A C 1
ATOM 600 O O . ARG A 1 84 ? 12.325 3.025 -6.795 1.00 95.56 84 ARG A O 1
ATOM 607 N N . VAL A 1 85 ? 12.591 2.154 -8.861 1.00 94.06 85 VAL A N 1
ATOM 608 C CA . VAL A 1 85 ? 13.992 1.744 -8.687 1.00 94.06 85 VAL A CA 1
ATOM 609 C C . VAL A 1 85 ? 14.891 2.962 -8.858 1.00 94.06 85 VAL A C 1
ATOM 611 O O . VAL A 1 85 ? 15.444 3.224 -9.925 1.00 94.06 85 VAL A O 1
ATOM 614 N N . VAL A 1 86 ? 14.957 3.754 -7.793 1.00 93.12 86 VAL A N 1
ATOM 615 C CA . VAL A 1 86 ? 15.728 4.993 -7.671 1.00 93.12 86 VAL A CA 1
ATOM 616 C C . VAL A 1 86 ? 16.372 5.057 -6.286 1.00 93.12 86 VAL A C 1
ATOM 618 O O . VAL A 1 86 ? 16.023 4.288 -5.392 1.00 93.12 86 VAL A O 1
ATOM 621 N N . GLY A 1 87 ? 17.328 5.972 -6.104 1.00 91.12 87 GLY A N 1
ATOM 622 C CA . GLY A 1 87 ? 18.031 6.130 -4.829 1.00 91.12 87 GLY A CA 1
ATOM 623 C C . GLY A 1 87 ? 17.096 6.477 -3.657 1.00 91.12 87 GLY A C 1
ATOM 624 O O . GLY A 1 87 ? 16.034 7.065 -3.868 1.00 91.12 87 GLY A O 1
ATOM 625 N N . PRO A 1 88 ? 17.496 6.179 -2.409 1.00 88.06 88 PRO A N 1
ATOM 626 C CA . PRO A 1 88 ? 16.626 6.271 -1.230 1.00 88.06 88 PRO A CA 1
ATOM 627 C C . PRO A 1 88 ? 16.120 7.689 -0.927 1.00 88.06 88 PRO A C 1
ATOM 629 O O . PRO A 1 88 ? 15.068 7.843 -0.319 1.00 88.06 88 PRO A O 1
ATOM 632 N N . THR A 1 89 ? 16.839 8.725 -1.364 1.00 90.62 89 THR A N 1
ATOM 633 C CA . THR A 1 89 ? 16.467 10.139 -1.184 1.00 90.62 89 THR A CA 1
ATOM 634 C C . THR A 1 89 ? 15.792 10.750 -2.413 1.00 90.62 89 THR A C 1
ATOM 636 O O . THR A 1 89 ? 15.572 11.960 -2.458 1.00 90.62 89 THR A O 1
ATOM 639 N N . HIS A 1 90 ? 15.504 9.949 -3.442 1.00 94.25 90 HIS A N 1
ATOM 640 C CA . HIS A 1 90 ? 14.887 10.450 -4.664 1.00 94.25 90 HIS A CA 1
ATOM 641 C C . HIS A 1 90 ? 13.450 10.928 -4.377 1.00 94.25 90 HIS A C 1
ATOM 643 O O . HIS A 1 90 ? 12.709 10.224 -3.689 1.00 94.25 90 HIS A O 1
ATOM 649 N N . PRO A 1 91 ? 13.015 12.081 -4.918 1.00 92.50 91 PRO A N 1
ATOM 650 C CA . PRO A 1 91 ? 11.677 12.621 -4.650 1.00 92.50 91 PRO A CA 1
ATOM 651 C C . PRO A 1 91 ? 10.541 11.692 -5.107 1.00 92.50 91 PRO A C 1
ATOM 653 O O . PRO A 1 91 ? 9.459 11.715 -4.531 1.00 92.50 91 PRO A O 1
ATOM 656 N N . ASP A 1 92 ? 10.800 10.834 -6.095 1.00 92.50 92 ASP A N 1
ATOM 657 C CA . ASP A 1 92 ? 9.798 9.905 -6.642 1.00 92.50 92 ASP A CA 1
ATOM 658 C C . ASP A 1 92 ? 9.639 8.595 -5.846 1.00 92.50 92 ASP A C 1
ATOM 660 O O . ASP A 1 92 ? 8.975 7.672 -6.323 1.00 92.50 92 ASP A O 1
ATOM 664 N N . ARG A 1 93 ? 10.245 8.470 -4.660 1.00 95.44 93 ARG A N 1
ATOM 665 C CA . ARG A 1 93 ? 10.052 7.301 -3.784 1.00 95.44 93 ARG A CA 1
ATOM 666 C C . ARG A 1 93 ? 8.633 7.314 -3.211 1.00 95.44 93 ARG A C 1
ATOM 668 O O . ARG A 1 93 ? 8.278 8.219 -2.455 1.00 95.44 93 ARG A O 1
ATOM 675 N N . ASN A 1 94 ? 7.844 6.280 -3.493 1.00 97.19 94 ASN A N 1
ATOM 676 C CA . ASN A 1 94 ? 6.543 6.076 -2.845 1.00 97.19 94 ASN A CA 1
ATOM 677 C C . ASN A 1 94 ? 6.716 5.894 -1.325 1.00 97.19 94 ASN A C 1
ATOM 679 O O . ASN A 1 94 ? 5.931 6.421 -0.536 1.00 97.19 94 ASN A O 1
ATOM 683 N N . ALA A 1 95 ? 7.783 5.204 -0.913 1.00 96.75 95 ALA A N 1
ATOM 684 C CA . ALA A 1 95 ? 8.129 4.940 0.476 1.00 96.75 95 ALA A CA 1
ATOM 685 C C . ALA A 1 95 ? 8.308 6.228 1.282 1.00 96.75 95 ALA A C 1
ATOM 687 O O . ALA A 1 95 ? 7.865 6.284 2.422 1.00 96.75 95 ALA A O 1
ATOM 688 N N . ALA A 1 96 ? 8.900 7.275 0.699 1.00 95.50 96 ALA A N 1
ATOM 689 C CA . ALA A 1 96 ? 9.086 8.544 1.399 1.00 95.50 96 ALA A CA 1
ATOM 690 C C . ALA A 1 96 ? 7.735 9.159 1.799 1.00 95.50 96 ALA A C 1
ATOM 692 O O . ALA A 1 96 ? 7.559 9.590 2.936 1.00 95.50 96 ALA A O 1
ATOM 693 N N . VAL A 1 97 ? 6.756 9.138 0.889 1.00 96.62 97 VAL A N 1
ATOM 694 C CA . VAL A 1 97 ? 5.399 9.636 1.157 1.00 96.62 97 VAL A CA 1
ATOM 695 C C . VAL A 1 97 ? 4.699 8.776 2.211 1.00 96.62 97 VAL A C 1
ATOM 697 O O . VAL A 1 97 ? 4.151 9.324 3.163 1.00 96.62 97 VAL A O 1
ATOM 700 N N . LEU A 1 98 ? 4.747 7.447 2.069 1.00 97.69 98 LEU A N 1
ATOM 701 C CA . LEU A 1 98 ? 4.133 6.503 3.010 1.00 97.69 98 LEU A CA 1
ATOM 702 C C . LEU A 1 98 ? 4.715 6.631 4.427 1.00 97.69 98 LEU A C 1
ATOM 704 O O . LEU A 1 98 ? 3.967 6.668 5.405 1.00 97.69 98 LEU A O 1
ATOM 708 N N . ILE A 1 99 ? 6.041 6.718 4.540 1.00 97.00 99 ILE A N 1
ATOM 709 C CA . ILE A 1 99 ? 6.729 6.848 5.826 1.00 97.00 99 ILE A CA 1
ATOM 710 C C . ILE A 1 99 ? 6.326 8.157 6.497 1.00 97.00 99 ILE A C 1
ATOM 712 O O . ILE A 1 99 ? 5.774 8.133 7.596 1.00 97.00 99 ILE A O 1
ATOM 716 N N . HIS A 1 100 ? 6.547 9.283 5.817 1.00 96.38 100 HIS A N 1
ATOM 717 C CA . HIS A 1 100 ? 6.389 10.600 6.429 1.00 96.38 100 HIS A CA 1
ATOM 718 C C . HIS A 1 100 ? 4.939 10.965 6.736 1.00 96.38 100 HIS A C 1
ATOM 720 O O . HIS A 1 100 ? 4.682 11.652 7.720 1.00 96.38 100 HIS A O 1
ATOM 726 N N . ARG A 1 101 ? 3.989 10.547 5.893 1.00 97.56 101 ARG A N 1
ATOM 727 C CA . ARG A 1 101 ? 2.584 10.954 6.044 1.00 97.56 101 ARG A CA 1
ATOM 728 C C . ARG A 1 101 ? 1.733 9.977 6.838 1.00 97.56 101 ARG A C 1
ATOM 730 O O . ARG A 1 101 ? 0.689 10.384 7.323 1.00 97.56 101 ARG A O 1
ATOM 737 N N . LEU A 1 102 ? 2.142 8.713 6.961 1.00 97.12 102 LEU A N 1
ATOM 738 C CA . LEU A 1 102 ? 1.330 7.693 7.629 1.00 97.12 102 LEU A CA 1
ATOM 739 C C . LEU A 1 102 ? 2.093 6.981 8.746 1.00 97.12 102 LEU A C 1
ATOM 741 O O . LEU A 1 102 ? 1.668 7.026 9.896 1.00 97.12 102 LEU A O 1
ATOM 745 N N . ILE A 1 103 ? 3.216 6.331 8.428 1.00 97.25 103 ILE A N 1
ATOM 746 C CA . ILE A 1 103 ? 3.909 5.448 9.384 1.00 97.25 103 ILE A CA 1
ATOM 747 C C . ILE A 1 103 ? 4.483 6.237 10.564 1.00 97.25 103 ILE A C 1
ATOM 749 O O . ILE A 1 103 ? 4.364 5.790 11.698 1.00 97.25 103 ILE A O 1
ATOM 753 N N . GLU A 1 104 ? 5.092 7.400 10.324 1.00 97.31 104 GLU A N 1
ATOM 754 C CA . GLU A 1 104 ? 5.642 8.251 11.392 1.00 97.31 104 GLU A CA 1
ATOM 755 C C . GLU A 1 104 ? 4.554 9.010 12.168 1.00 97.31 104 GLU A C 1
ATOM 757 O O . GLU A 1 104 ? 4.777 9.417 13.308 1.00 97.31 104 GLU A O 1
ATOM 762 N N . ALA A 1 105 ? 3.378 9.196 11.562 1.00 97.19 105 ALA A N 1
ATOM 763 C CA . ALA A 1 105 ? 2.270 9.952 12.139 1.00 97.19 105 ALA A CA 1
ATOM 764 C C . ALA A 1 105 ? 1.345 9.102 13.030 1.00 97.19 105 ALA A C 1
ATOM 766 O O . ALA A 1 105 ? 0.572 9.650 13.815 1.00 97.19 105 ALA A O 1
ATOM 767 N N . LEU A 1 106 ? 1.416 7.773 12.921 1.00 96.44 106 LEU A N 1
ATOM 768 C CA . LEU A 1 106 ? 0.519 6.823 13.582 1.00 96.44 106 LEU A CA 1
ATOM 769 C C . LEU A 1 106 ? 1.306 5.765 14.362 1.00 96.44 106 LEU A C 1
ATOM 771 O O . LEU A 1 106 ? 2.479 5.535 14.076 1.00 96.44 106 LEU A O 1
ATOM 775 N N . PRO A 1 107 ? 0.693 5.063 15.334 1.00 96.31 107 PRO A N 1
ATOM 776 C CA . PRO A 1 107 ? 1.382 4.047 16.132 1.00 96.31 107 PRO A CA 1
ATOM 777 C C . PRO A 1 107 ? 1.598 2.721 15.369 1.00 96.31 107 PRO A C 1
ATOM 779 O O . PRO A 1 107 ? 1.433 1.637 15.932 1.00 96.31 107 PRO A O 1
ATOM 782 N N . VAL A 1 108 ? 1.980 2.785 14.088 1.00 96.88 108 VAL A N 1
ATOM 783 C CA . VAL A 1 108 ? 2.351 1.619 13.278 1.00 96.88 108 VAL A CA 1
ATOM 784 C C . VAL A 1 108 ? 3.659 1.046 13.812 1.00 96.88 108 VAL A C 1
ATOM 786 O O . VAL A 1 108 ? 4.658 1.745 13.980 1.00 96.88 108 VAL A O 1
ATOM 789 N N . ARG A 1 109 ? 3.679 -0.258 14.093 1.00 95.81 109 ARG A N 1
ATOM 790 C CA . ARG A 1 109 ? 4.882 -0.913 14.619 1.00 95.81 109 ARG A CA 1
ATOM 791 C C . ARG A 1 109 ? 5.915 -1.077 13.498 1.00 95.81 109 ARG A C 1
ATOM 793 O O . ARG A 1 109 ? 5.594 -1.739 12.516 1.00 95.81 109 ARG A O 1
ATOM 800 N N . PRO A 1 110 ? 7.174 -0.621 13.660 1.00 94.62 110 PRO A N 1
ATOM 801 C CA . PRO A 1 110 ? 8.198 -0.762 12.617 1.00 94.62 110 PRO A CA 1
ATOM 802 C C . PRO A 1 110 ? 8.433 -2.209 12.162 1.00 94.62 110 PRO A C 1
ATOM 804 O O . PRO A 1 110 ? 8.682 -2.459 10.992 1.00 94.62 110 PRO A O 1
ATOM 807 N N . ALA A 1 111 ? 8.294 -3.176 13.076 1.00 93.25 111 ALA A N 1
ATOM 808 C CA . ALA A 1 111 ? 8.420 -4.604 12.772 1.00 93.25 111 ALA A CA 1
ATOM 809 C C . ALA A 1 111 ? 7.286 -5.165 11.889 1.00 93.25 111 ALA A C 1
ATOM 811 O O . ALA A 1 111 ? 7.370 -6.312 11.463 1.00 93.25 111 ALA A O 1
ATOM 812 N N . LEU A 1 112 ? 6.220 -4.394 11.657 1.00 94.00 112 LEU A N 1
ATOM 813 C CA . LEU A 1 112 ? 5.111 -4.746 10.772 1.00 94.00 112 LEU A CA 1
ATOM 814 C C . LEU A 1 112 ? 5.155 -3.992 9.433 1.00 94.00 112 LEU A C 1
ATOM 816 O O . LEU A 1 112 ? 4.182 -4.033 8.685 1.00 94.00 112 LEU A O 1
ATOM 820 N N . VAL A 1 113 ? 6.248 -3.290 9.132 1.00 95.62 113 VAL A N 1
ATOM 821 C CA . VAL A 1 113 ? 6.424 -2.562 7.871 1.00 95.62 113 VAL A CA 1
ATOM 822 C C . VAL A 1 113 ? 7.436 -3.298 6.998 1.00 95.62 113 VAL A C 1
ATOM 824 O O . VAL A 1 113 ? 8.571 -3.517 7.416 1.00 95.62 113 VAL A O 1
ATOM 827 N N . GLU A 1 114 ? 7.053 -3.619 5.765 1.00 94.44 114 GLU A N 1
ATOM 828 C CA . GLU A 1 114 ? 7.946 -4.184 4.748 1.00 94.44 114 GLU A CA 1
ATOM 829 C C . GLU A 1 114 ? 7.882 -3.347 3.472 1.00 94.44 114 GLU A C 1
ATOM 831 O O . GLU A 1 114 ? 6.881 -3.343 2.756 1.00 94.44 114 GLU A O 1
ATOM 836 N N . LEU A 1 115 ? 8.965 -2.630 3.187 1.00 94.88 115 LEU A N 1
ATOM 837 C CA . LEU A 1 115 ? 9.106 -1.807 1.988 1.00 94.88 115 LEU A CA 1
ATOM 838 C C . LEU A 1 115 ? 9.793 -2.595 0.875 1.00 94.88 115 LEU A C 1
ATOM 840 O O . LEU A 1 115 ? 10.670 -3.419 1.141 1.00 94.88 115 LEU A O 1
ATOM 844 N N . LEU A 1 116 ? 9.441 -2.296 -0.376 1.00 93.62 116 LEU A N 1
ATOM 845 C CA . LEU A 1 116 ? 10.042 -2.959 -1.529 1.00 93.62 116 LEU A CA 1
ATOM 846 C C . LEU A 1 116 ? 11.535 -2.589 -1.631 1.00 93.62 116 LEU A C 1
ATOM 848 O O . LEU A 1 116 ? 11.871 -1.398 -1.651 1.00 93.62 116 LEU A O 1
ATOM 852 N N . PRO A 1 117 ? 12.447 -3.576 -1.723 1.00 90.50 117 PRO A N 1
ATOM 853 C CA . PRO A 1 117 ? 13.880 -3.360 -1.540 1.00 90.50 117 PRO A CA 1
ATOM 854 C C . PRO A 1 117 ? 14.560 -2.896 -2.832 1.00 90.50 117 PRO A C 1
ATOM 856 O O . PRO A 1 117 ? 15.472 -3.550 -3.343 1.00 90.50 117 PRO A O 1
ATOM 859 N N . VAL A 1 118 ? 14.120 -1.774 -3.400 1.00 90.62 118 VAL A N 1
ATOM 860 C CA . VAL A 1 118 ? 14.618 -1.333 -4.710 1.00 90.62 118 VAL A CA 1
ATOM 861 C C . VAL A 1 118 ? 16.119 -1.049 -4.730 1.00 90.62 118 VAL A C 1
ATOM 863 O O . VAL A 1 118 ? 16.733 -1.113 -5.789 1.00 90.62 118 VAL A O 1
ATOM 866 N N . GLU A 1 119 ? 16.725 -0.743 -3.582 1.00 87.12 119 GLU A N 1
ATOM 867 C CA . GLU A 1 119 ? 18.160 -0.471 -3.470 1.00 87.12 119 GLU A CA 1
ATOM 868 C C . GLU A 1 119 ? 19.005 -1.730 -3.704 1.00 87.12 119 GLU A C 1
ATOM 870 O O . GLU A 1 119 ? 20.210 -1.634 -3.930 1.00 87.12 119 GLU A O 1
ATOM 875 N N . ARG A 1 120 ? 18.378 -2.911 -3.638 1.00 82.00 120 ARG A N 1
ATOM 876 C CA . ARG A 1 120 ? 19.004 -4.216 -3.883 1.00 82.00 120 ARG A CA 1
ATOM 877 C C . ARG A 1 120 ? 18.848 -4.689 -5.322 1.00 82.00 120 ARG A C 1
ATOM 879 O O . ARG A 1 120 ? 19.454 -5.686 -5.702 1.00 82.00 120 ARG A O 1
ATOM 886 N N . VAL A 1 121 ? 18.017 -4.010 -6.107 1.00 83.44 121 VAL A N 1
ATOM 887 C CA . VAL A 1 121 ? 17.733 -4.402 -7.483 1.00 83.44 121 VAL A CA 1
ATOM 888 C C . VAL A 1 121 ? 18.873 -3.937 -8.369 1.00 83.44 121 VAL A C 1
ATOM 890 O O . VAL A 1 121 ? 19.111 -2.738 -8.504 1.00 83.44 121 VAL A O 1
ATOM 893 N N . ASP A 1 122 ? 19.534 -4.882 -9.032 1.00 75.69 122 ASP A N 1
ATOM 894 C CA . ASP A 1 122 ? 20.389 -4.551 -10.162 1.00 75.69 122 ASP A CA 1
ATOM 895 C C . ASP A 1 122 ? 19.494 -4.104 -11.335 1.00 75.69 122 ASP A C 1
ATOM 897 O O . ASP A 1 122 ? 18.670 -4.893 -11.818 1.00 75.69 122 ASP A O 1
ATOM 901 N N . PRO A 1 123 ? 19.632 -2.863 -11.842 1.00 63.94 123 PRO A N 1
ATOM 902 C CA . PRO A 1 123 ? 18.856 -2.392 -12.983 1.00 63.94 123 PRO A CA 1
ATOM 903 C C . PRO A 1 123 ? 19.052 -3.229 -14.254 1.00 63.94 123 PRO A C 1
ATOM 905 O O . PRO A 1 123 ? 18.213 -3.139 -15.151 1.00 63.94 123 PRO A O 1
ATOM 908 N N . SER A 1 124 ? 20.106 -4.045 -14.344 1.00 67.81 124 SER A N 1
ATOM 909 C CA . SER A 1 124 ? 20.331 -5.014 -15.424 1.00 67.81 124 SER A CA 1
ATOM 910 C C . SER A 1 124 ? 19.524 -6.315 -15.275 1.00 67.81 124 SER A C 1
ATOM 912 O O . SER A 1 124 ? 19.469 -7.106 -16.214 1.00 67.81 124 SER A O 1
ATOM 914 N N . GLY A 1 125 ? 18.819 -6.506 -14.152 1.00 61.31 125 GLY A N 1
ATOM 915 C CA . GLY A 1 125 ? 17.896 -7.623 -13.921 1.00 61.31 125 GLY A CA 1
ATOM 916 C C . GLY A 1 125 ? 18.510 -8.865 -13.268 1.00 61.31 125 GLY A C 1
ATOM 917 O O . GLY A 1 125 ? 17.845 -9.895 -13.222 1.00 61.31 125 GLY A O 1
ATOM 918 N N . GLY A 1 126 ? 19.746 -8.791 -12.768 1.00 67.56 126 GLY A N 1
ATOM 919 C CA . GLY A 1 126 ? 20.369 -9.862 -11.982 1.00 67.56 126 GLY A CA 1
ATOM 920 C C . GLY A 1 126 ? 20.018 -9.818 -10.487 1.00 67.56 126 GLY A C 1
ATOM 921 O O . GLY A 1 126 ? 19.545 -8.804 -9.975 1.00 67.56 126 GLY A O 1
ATOM 922 N N . GLY A 1 127 ? 20.294 -10.919 -9.781 1.00 71.75 127 GLY A N 1
ATOM 923 C CA . GLY A 1 127 ? 20.220 -11.015 -8.317 1.00 71.75 127 GLY A CA 1
ATOM 924 C C . GLY A 1 127 ? 19.102 -11.916 -7.783 1.00 71.75 127 GLY A C 1
ATOM 925 O O . GLY A 1 127 ? 18.197 -12.315 -8.509 1.00 71.75 127 GLY A O 1
ATOM 926 N N . ASP A 1 128 ? 19.180 -12.226 -6.492 1.00 80.31 128 ASP A N 1
ATOM 927 C CA . ASP A 1 128 ? 18.211 -13.014 -5.715 1.00 80.31 128 ASP A CA 1
ATOM 928 C C . ASP A 1 128 ? 17.126 -12.144 -5.048 1.00 80.31 128 ASP A C 1
ATOM 930 O O . ASP A 1 128 ? 16.317 -12.634 -4.256 1.00 80.31 128 ASP A O 1
ATOM 934 N N . TRP A 1 129 ? 17.073 -10.850 -5.396 1.00 85.44 129 TRP A N 1
ATOM 935 C CA . TRP A 1 129 ? 16.167 -9.871 -4.794 1.00 85.44 129 TRP A CA 1
ATOM 936 C C . TRP A 1 129 ? 14.695 -10.279 -4.913 1.00 85.44 129 TRP A C 1
ATOM 938 O O . TRP A 1 129 ? 13.925 -9.977 -4.008 1.00 85.44 129 TRP A O 1
ATOM 948 N N . ALA A 1 130 ? 14.286 -10.961 -5.989 1.00 80.62 130 ALA A N 1
ATOM 949 C CA . ALA A 1 130 ? 12.892 -11.358 -6.198 1.00 80.62 130 ALA A CA 1
ATOM 950 C C . ALA A 1 130 ? 12.452 -12.414 -5.173 1.00 80.62 130 ALA A C 1
ATOM 952 O O . ALA A 1 130 ? 11.426 -12.260 -4.507 1.00 80.62 130 ALA A O 1
ATOM 953 N N . GLU A 1 131 ? 13.279 -13.443 -4.979 1.00 82.06 131 GLU A N 1
ATOM 954 C CA . GLU A 1 131 ? 13.047 -14.499 -3.994 1.00 82.06 131 GLU A CA 1
ATOM 955 C C . GLU A 1 131 ? 13.132 -13.948 -2.561 1.00 82.06 131 GLU A C 1
ATOM 957 O O . GLU A 1 131 ? 12.279 -14.246 -1.721 1.00 82.06 131 GLU A O 1
ATOM 962 N N . GLU A 1 132 ? 14.126 -13.095 -2.278 1.00 84.62 132 GLU A N 1
ATOM 963 C CA . GLU A 1 132 ? 14.246 -12.411 -0.985 1.00 84.62 132 GLU A CA 1
ATOM 964 C C . GLU A 1 132 ? 13.009 -11.548 -0.693 1.00 84.62 132 GLU A C 1
ATOM 966 O O . GLU A 1 132 ? 12.443 -11.646 0.397 1.00 84.62 132 GLU A O 1
ATOM 971 N N . SER A 1 133 ? 12.552 -10.758 -1.670 1.00 84.69 133 SER A N 1
ATOM 972 C CA . SER A 1 133 ? 11.371 -9.893 -1.534 1.00 84.69 133 SER A CA 1
ATOM 973 C C . SER A 1 133 ? 10.114 -10.710 -1.260 1.00 84.69 133 SER A C 1
ATOM 975 O O . SER A 1 133 ? 9.353 -10.371 -0.359 1.00 84.69 133 SER A O 1
ATOM 977 N N . GLY A 1 134 ? 9.919 -11.823 -1.973 1.00 83.00 134 GLY A N 1
ATOM 978 C CA . GLY A 1 134 ? 8.787 -12.719 -1.744 1.00 83.00 134 GLY A CA 1
ATOM 979 C C . GLY A 1 134 ? 8.764 -13.312 -0.337 1.00 83.00 134 GLY A C 1
ATOM 980 O O . GLY A 1 134 ? 7.719 -13.318 0.315 1.00 83.00 134 GLY A 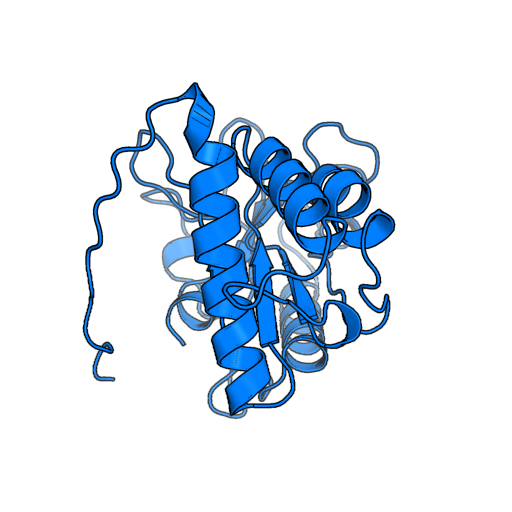O 1
ATOM 981 N N . ARG A 1 135 ? 9.921 -13.760 0.169 1.00 84.81 135 ARG A N 1
ATOM 982 C CA . ARG A 1 135 ? 10.036 -14.278 1.543 1.00 84.81 135 ARG A CA 1
ATOM 983 C C . ARG A 1 135 ? 9.759 -13.210 2.593 1.00 84.81 135 ARG A C 1
ATOM 985 O O . ARG A 1 135 ? 9.056 -13.488 3.562 1.00 84.81 135 ARG A O 1
ATOM 992 N N . ARG A 1 136 ? 10.323 -12.012 2.428 1.00 87.88 136 ARG A N 1
ATOM 993 C CA . ARG A 1 136 ? 10.140 -10.911 3.384 1.00 87.88 136 ARG A CA 1
ATOM 994 C C . ARG A 1 136 ? 8.700 -10.417 3.403 1.00 87.88 136 ARG A C 1
ATOM 996 O O . ARG A 1 136 ? 8.157 -10.206 4.483 1.00 87.88 136 ARG A O 1
ATOM 1003 N N . LEU A 1 137 ? 8.068 -10.326 2.233 1.00 87.12 137 LEU A N 1
ATOM 1004 C CA . LEU A 1 137 ? 6.650 -10.016 2.121 1.00 87.12 137 LEU A CA 1
ATOM 1005 C C . LEU A 1 137 ? 5.819 -11.035 2.912 1.00 87.12 137 LEU A C 1
ATOM 1007 O O . LEU A 1 137 ? 5.126 -10.638 3.842 1.00 87.12 137 LEU A O 1
ATOM 1011 N N . ALA A 1 138 ? 5.967 -12.337 2.641 1.00 85.81 138 ALA A N 1
ATOM 1012 C CA . ALA A 1 138 ? 5.234 -13.383 3.364 1.00 85.81 138 ALA A CA 1
ATOM 1013 C C . ALA A 1 138 ? 5.476 -13.359 4.883 1.00 85.81 138 ALA A C 1
ATOM 1015 O O . ALA A 1 138 ? 4.538 -13.496 5.665 1.00 85.81 138 ALA A O 1
ATOM 1016 N N . ALA A 1 139 ? 6.712 -13.105 5.321 1.00 86.00 139 ALA A N 1
ATOM 1017 C CA . ALA A 1 139 ? 7.024 -12.975 6.743 1.00 86.00 139 ALA A CA 1
ATOM 1018 C C . ALA A 1 139 ? 6.313 -11.779 7.408 1.00 86.00 139 ALA A C 1
ATOM 1020 O O . ALA A 1 139 ? 5.930 -11.866 8.578 1.00 86.00 139 ALA A O 1
ATOM 1021 N N . THR A 1 140 ? 6.127 -10.674 6.680 1.00 86.00 140 THR A N 1
ATOM 1022 C CA . THR A 1 140 ? 5.527 -9.449 7.223 1.00 86.00 140 THR A CA 1
ATOM 1023 C C . THR A 1 140 ? 4.011 -9.427 7.122 1.00 86.00 140 THR A C 1
ATOM 1025 O O . THR A 1 140 ? 3.373 -9.071 8.111 1.00 86.00 140 THR A O 1
ATOM 1028 N N . ILE A 1 141 ? 3.420 -9.781 5.977 1.00 81.25 141 ILE A N 1
ATOM 1029 C CA . ILE A 1 141 ? 1.958 -9.728 5.783 1.00 81.25 141 ILE A CA 1
ATOM 1030 C C . ILE A 1 141 ? 1.243 -11.033 6.155 1.00 81.25 141 ILE A C 1
ATOM 1032 O O . ILE A 1 141 ? 0.023 -11.038 6.266 1.00 81.25 141 ILE A O 1
ATOM 1036 N N . GLY A 1 142 ? 1.995 -12.091 6.466 1.00 74.31 142 GLY A N 1
ATOM 1037 C CA . GLY A 1 142 ? 1.455 -13.408 6.787 1.00 74.31 142 GLY A CA 1
ATOM 1038 C C . GLY A 1 142 ? 1.241 -14.267 5.539 1.00 74.31 142 GLY A C 1
ATOM 1039 O O . GLY A 1 142 ? 1.287 -13.785 4.408 1.00 74.31 142 GLY A O 1
ATOM 1040 N N . GLY A 1 143 ? 1.025 -15.564 5.764 1.00 68.69 143 GLY A N 1
ATOM 1041 C CA . GLY A 1 143 ? 0.924 -16.576 4.711 1.00 68.69 143 GLY A CA 1
ATOM 1042 C C . GLY A 1 143 ? 2.225 -17.349 4.483 1.00 68.69 143 GLY A C 1
ATOM 1043 O O . GLY A 1 143 ? 3.224 -17.163 5.183 1.00 68.69 143 GLY A O 1
ATOM 1044 N N . ASP A 1 144 ? 2.191 -18.247 3.502 1.00 62.78 144 ASP A N 1
ATOM 1045 C CA . ASP A 1 144 ? 3.356 -19.023 3.080 1.00 62.78 144 ASP A CA 1
ATOM 1046 C C . ASP A 1 144 ? 4.153 -18.262 2.008 1.00 62.78 144 ASP A C 1
ATOM 1048 O O . ASP A 1 144 ? 3.587 -17.455 1.263 1.00 62.78 144 ASP A O 1
ATOM 1052 N N . PRO A 1 145 ? 5.465 -18.524 1.855 1.00 62.88 145 PRO A N 1
ATOM 1053 C CA . PRO A 1 145 ? 6.191 -18.098 0.665 1.00 62.88 145 PRO A CA 1
ATOM 1054 C C . PRO A 1 145 ? 5.447 -18.530 -0.609 1.00 62.88 145 PRO A C 1
ATOM 1056 O O . PRO A 1 145 ? 4.898 -19.634 -0.670 1.00 62.88 145 PRO A O 1
ATOM 1059 N N . VAL A 1 146 ? 5.445 -17.685 -1.645 1.00 60.25 146 VAL A N 1
ATOM 1060 C CA . VAL A 1 146 ? 4.815 -18.039 -2.929 1.00 60.25 146 VAL A CA 1
ATOM 1061 C C . VAL A 1 146 ? 5.399 -19.353 -3.451 1.00 60.25 146 VAL A C 1
ATOM 1063 O O . VAL A 1 146 ? 6.614 -19.515 -3.533 1.00 60.25 146 VAL A O 1
ATOM 1066 N N . GLY A 1 147 ? 4.516 -20.302 -3.778 1.00 58.72 147 GLY A N 1
ATOM 1067 C CA . GLY A 1 147 ? 4.882 -21.648 -4.230 1.00 58.72 147 GLY A CA 1
ATOM 1068 C C . GLY A 1 147 ? 5.025 -22.699 -3.120 1.00 58.72 147 GLY A C 1
ATOM 1069 O O . GLY A 1 147 ? 5.144 -23.879 -3.442 1.00 58.72 147 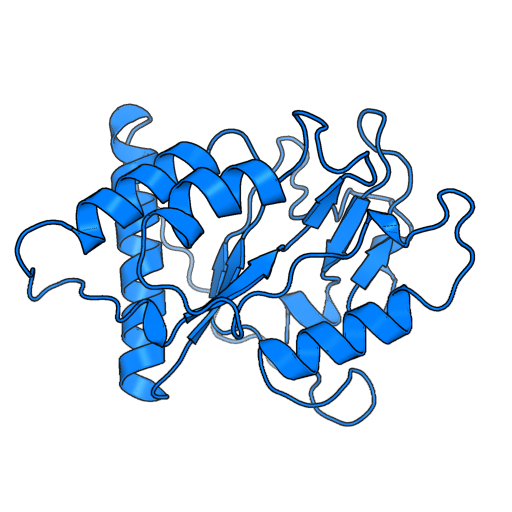GLY A O 1
ATOM 1070 N N . ALA A 1 148 ? 4.970 -22.312 -1.840 1.00 57.69 148 ALA A N 1
ATOM 1071 C CA . ALA A 1 148 ? 4.959 -23.233 -0.695 1.00 57.69 148 ALA A CA 1
ATOM 1072 C C . ALA A 1 148 ? 3.549 -23.485 -0.112 1.00 57.69 148 ALA A C 1
ATOM 1074 O O . ALA A 1 148 ? 3.389 -24.382 0.712 1.00 57.69 148 ALA A O 1
ATOM 1075 N N . GLY A 1 149 ? 2.540 -22.732 -0.566 1.00 62.31 149 GLY A N 1
ATOM 1076 C CA . GLY A 1 149 ? 1.153 -22.771 -0.089 1.00 62.31 149 GLY A CA 1
ATOM 1077 C C . GLY A 1 149 ? 0.263 -21.808 -0.882 1.00 62.31 149 GLY A C 1
ATOM 1078 O O . GLY A 1 149 ? 0.478 -21.624 -2.081 1.00 62.31 149 GLY A O 1
ATOM 1079 N N . GLU A 1 150 ? -0.706 -21.165 -0.224 1.00 63.28 150 GLU A N 1
ATOM 1080 C CA . GLU A 1 150 ? -1.594 -20.159 -0.849 1.00 63.28 150 GLU A CA 1
ATOM 1081 C C . GLU A 1 150 ? -0.867 -18.842 -1.199 1.00 63.28 150 GLU A C 1
ATOM 1083 O O . GLU A 1 150 ? -1.387 -18.035 -1.962 1.00 63.28 150 GLU A O 1
ATOM 1088 N N . GLY A 1 151 ? 0.374 -18.663 -0.726 1.00 69.00 151 GLY A N 1
ATOM 1089 C CA . GLY A 1 151 ? 1.141 -17.429 -0.890 1.00 69.00 151 GLY A CA 1
ATOM 1090 C C . GLY A 1 151 ? 0.783 -16.377 0.168 1.00 69.00 151 GLY A C 1
ATOM 1091 O O . GLY A 1 151 ? -0.014 -16.644 1.071 1.00 69.00 151 GLY A O 1
ATOM 1092 N N . PRO A 1 152 ? 1.390 -15.183 0.099 1.00 76.31 152 PRO A N 1
ATOM 1093 C CA . PRO A 1 152 ? 1.041 -14.086 0.979 1.00 76.31 152 PRO A CA 1
ATOM 1094 C C . PRO A 1 152 ? -0.277 -13.446 0.526 1.00 76.31 152 PRO A C 1
ATOM 1096 O O . PRO A 1 152 ? -0.426 -13.086 -0.642 1.00 76.31 152 PRO A O 1
ATOM 1099 N N . VAL A 1 153 ? -1.217 -13.289 1.459 1.00 83.88 153 VAL A N 1
ATOM 1100 C CA . VAL A 1 153 ? -2.562 -12.758 1.193 1.00 83.88 153 VAL A CA 1
ATOM 1101 C C . VAL A 1 153 ? -2.698 -11.397 1.862 1.00 83.88 153 VAL A C 1
ATOM 1103 O O . VAL A 1 153 ? -2.468 -11.271 3.062 1.00 83.88 153 VAL A O 1
ATOM 1106 N N . LEU A 1 154 ? -3.069 -10.384 1.080 1.00 92.31 154 LEU A N 1
ATOM 1107 C CA . LEU A 1 154 ? -3.357 -9.040 1.577 1.00 92.31 154 LEU A CA 1
ATOM 1108 C C . LEU A 1 154 ? -4.835 -8.923 1.949 1.00 92.31 154 LEU A C 1
ATOM 1110 O O . LEU A 1 154 ? -5.701 -9.338 1.183 1.00 92.31 154 LEU A O 1
ATOM 1114 N N . ASP A 1 155 ? -5.136 -8.302 3.087 1.00 94.62 155 ASP A N 1
ATOM 1115 C CA . ASP A 1 155 ? -6.525 -8.044 3.474 1.00 94.62 155 ASP A CA 1
ATOM 1116 C C . ASP A 1 155 ? -7.095 -6.826 2.737 1.00 94.62 155 ASP A C 1
ATOM 1118 O O . ASP A 1 155 ? -8.261 -6.822 2.339 1.00 94.62 155 ASP A O 1
ATOM 1122 N N . VAL A 1 156 ? -6.278 -5.782 2.553 1.00 96.38 156 VAL A N 1
ATOM 1123 C CA . VAL A 1 156 ? -6.666 -4.556 1.847 1.00 96.38 156 VAL A CA 1
ATOM 1124 C C . VAL A 1 156 ? -5.547 -4.094 0.915 1.00 96.38 156 VAL A C 1
ATOM 1126 O O . VAL A 1 156 ? -4.393 -3.953 1.312 1.00 96.38 156 VAL A O 1
ATOM 1129 N N . VAL A 1 157 ? -5.891 -3.780 -0.333 1.00 96.94 157 VAL A N 1
ATOM 1130 C CA . VAL A 1 157 ? -4.953 -3.201 -1.302 1.00 96.94 157 VAL A CA 1
ATOM 1131 C C . VAL A 1 157 ? -5.502 -1.863 -1.776 1.00 96.94 157 VAL A C 1
ATOM 1133 O O . VAL A 1 157 ? -6.537 -1.804 -2.440 1.00 96.94 157 VAL A O 1
ATOM 1136 N N . GLN A 1 158 ? -4.812 -0.774 -1.443 1.00 97.12 158 GLN A N 1
ATOM 1137 C CA . GLN A 1 158 ? -5.125 0.543 -1.980 1.00 97.12 158 GLN A CA 1
ATOM 1138 C C . GLN A 1 158 ? -4.397 0.710 -3.312 1.00 97.12 158 GLN A C 1
ATOM 1140 O O . GLN A 1 158 ? -3.174 0.811 -3.357 1.00 97.12 158 GLN A O 1
ATOM 1145 N N . LEU A 1 159 ? -5.174 0.753 -4.393 1.00 96.12 159 LEU A N 1
ATOM 1146 C CA . LEU A 1 159 ? -4.678 0.849 -5.759 1.00 96.12 159 LEU A CA 1
ATOM 1147 C C . LEU A 1 159 ? -4.956 2.225 -6.368 1.00 96.12 159 LEU A C 1
ATOM 1149 O O . LEU A 1 159 ? -6.050 2.776 -6.234 1.00 96.12 159 LEU A O 1
ATOM 1153 N N . GLY A 1 160 ? -3.961 2.762 -7.073 1.00 92.88 160 GLY A N 1
ATOM 1154 C CA . GLY A 1 160 ? -4.154 3.859 -8.021 1.00 92.88 160 GLY A CA 1
ATOM 1155 C C . GLY A 1 160 ? -4.630 3.350 -9.384 1.00 92.88 160 GLY A C 1
ATOM 1156 O O . GLY A 1 160 ? -4.421 2.184 -9.722 1.00 92.88 160 GLY A O 1
ATOM 1157 N N . LEU A 1 161 ? -5.238 4.232 -10.180 1.00 92.56 161 LEU A N 1
ATOM 1158 C CA . LEU A 1 161 ? -5.614 3.952 -11.567 1.00 92.56 161 LEU A CA 1
ATOM 1159 C C . LEU A 1 161 ? -5.043 5.036 -12.486 1.00 92.56 161 LEU A C 1
ATOM 1161 O O . LEU A 1 161 ? -5.374 6.215 -12.350 1.00 92.56 161 LEU A O 1
ATOM 1165 N N . GLY A 1 162 ? -4.168 4.631 -13.402 1.00 89.44 162 GLY A N 1
ATOM 1166 C CA . GLY A 1 162 ? -3.604 5.496 -14.430 1.00 89.44 162 GLY A CA 1
ATOM 1167 C C . GLY A 1 162 ? -4.607 5.821 -15.545 1.00 89.44 162 GLY A C 1
ATOM 1168 O O . GLY A 1 162 ? -5.599 5.113 -15.723 1.00 89.44 162 GLY A O 1
ATOM 1169 N N . PRO A 1 163 ? -4.352 6.870 -16.349 1.00 88.06 163 PRO A N 1
ATOM 1170 C CA . PRO A 1 163 ? -5.237 7.275 -17.450 1.00 88.06 163 PRO A CA 1
ATOM 1171 C C . PRO A 1 163 ? -5.313 6.252 -18.599 1.00 88.06 163 PRO A C 1
ATOM 1173 O O . PRO A 1 163 ? -6.238 6.286 -19.403 1.00 88.06 163 PRO A O 1
ATOM 1176 N N . ASP A 1 164 ? -4.342 5.346 -18.680 1.00 88.50 164 ASP A N 1
ATOM 1177 C CA . ASP A 1 164 ? -4.275 4.192 -19.586 1.00 88.50 164 ASP A CA 1
ATOM 1178 C C . ASP A 1 164 ? -4.878 2.912 -18.961 1.00 88.50 164 ASP A C 1
ATOM 1180 O O . ASP A 1 164 ? -4.808 1.837 -19.557 1.00 88.50 164 ASP A O 1
ATOM 1184 N N . GLY A 1 165 ? -5.468 3.021 -17.765 1.00 89.38 165 GLY A N 1
ATOM 1185 C CA . GLY A 1 165 ? -6.076 1.918 -17.028 1.00 89.38 165 GLY A CA 1
ATOM 1186 C C . GLY A 1 165 ? -5.094 1.046 -16.246 1.00 89.38 165 GLY A C 1
ATOM 1187 O O . GLY A 1 165 ? -5.533 0.058 -15.655 1.00 89.38 165 GLY A O 1
ATOM 1188 N N . HIS A 1 166 ? -3.794 1.370 -16.211 1.00 93.56 166 HIS A N 1
ATOM 1189 C CA . HIS A 1 166 ? -2.857 0.603 -15.390 1.00 93.56 166 HIS A CA 1
ATOM 1190 C C . HIS A 1 166 ? -3.124 0.808 -13.896 1.00 93.56 166 HIS A C 1
ATOM 1192 O O . HIS A 1 166 ? -3.567 1.868 -13.452 1.00 93.56 166 HIS A O 1
ATOM 1198 N N . THR A 1 167 ? -2.783 -0.204 -13.110 1.00 95.75 167 THR A N 1
ATOM 1199 C CA . THR A 1 167 ? -2.684 -0.116 -11.653 1.00 95.75 167 THR A CA 1
ATOM 1200 C C . THR A 1 167 ? -1.349 -0.694 -11.206 1.00 95.75 167 THR A C 1
ATOM 1202 O O . THR A 1 167 ? -0.706 -1.402 -11.986 1.00 95.75 167 THR A O 1
ATOM 1205 N N . ALA A 1 168 ? -0.915 -0.394 -9.979 1.00 96.44 168 ALA A N 1
ATOM 1206 C CA . ALA A 1 168 ? 0.440 -0.703 -9.527 1.00 96.44 168 ALA A CA 1
ATOM 1207 C C . ALA A 1 168 ? 1.462 -0.225 -10.584 1.00 96.44 168 ALA A C 1
ATOM 1209 O O . ALA A 1 168 ? 1.311 0.862 -11.140 1.00 96.44 168 ALA A O 1
ATOM 1210 N N . SER A 1 169 ? 2.447 -1.052 -10.937 1.00 96.81 169 SER A N 1
ATOM 1211 C CA . SER A 1 169 ? 3.240 -0.862 -12.163 1.00 96.81 169 SER A CA 1
ATOM 1212 C C . SER A 1 169 ? 2.902 -1.875 -13.265 1.00 96.81 169 SER A C 1
ATOM 1214 O O . SER A 1 169 ? 3.746 -2.205 -14.096 1.00 96.81 169 SER A O 1
ATOM 1216 N N . LEU A 1 170 ? 1.669 -2.383 -13.288 1.00 96.69 170 LEU A N 1
ATOM 1217 C CA . LEU A 1 170 ? 1.184 -3.371 -14.256 1.00 96.69 170 LEU A CA 1
ATOM 1218 C C . LEU A 1 170 ? 0.689 -2.665 -15.526 1.00 96.69 170 LEU A C 1
ATOM 1220 O O . LEU A 1 170 ? -0.508 -2.579 -15.803 1.00 96.69 170 LEU A O 1
ATOM 1224 N N . VAL A 1 171 ? 1.638 -2.109 -16.280 1.00 94.94 171 VAL A N 1
ATOM 1225 C CA . VAL A 1 171 ? 1.376 -1.348 -17.509 1.00 94.94 171 VAL A CA 1
ATOM 1226 C C . VAL A 1 171 ? 1.037 -2.299 -18.667 1.00 94.94 171 VAL A C 1
ATOM 1228 O O . VAL A 1 171 ? 1.719 -3.316 -18.832 1.00 94.94 171 VAL A O 1
ATOM 1231 N N . PRO A 1 172 ? 0.029 -1.989 -19.509 1.00 93.94 172 PRO A N 1
ATOM 1232 C CA . PRO A 1 172 ? -0.316 -2.815 -20.662 1.00 93.94 172 PRO A CA 1
ATOM 1233 C C . PRO A 1 172 ? 0.886 -3.127 -21.567 1.00 93.94 172 PRO A C 1
ATOM 1235 O O . PRO A 1 172 ? 1.571 -2.228 -22.049 1.00 93.94 172 PRO A O 1
ATOM 1238 N N . GLY A 1 173 ? 1.111 -4.418 -21.826 1.00 93.69 173 GLY A N 1
ATOM 1239 C CA . GLY A 1 173 ? 2.189 -4.906 -22.694 1.00 93.69 173 GLY A CA 1
ATOM 1240 C C . GLY A 1 173 ? 3.551 -5.087 -22.016 1.00 93.69 173 GLY A C 1
ATOM 1241 O O . GLY A 1 173 ? 4.480 -5.556 -22.673 1.00 93.69 173 GLY A O 1
ATOM 1242 N N . ASP A 1 174 ? 3.687 -4.764 -20.728 1.00 96.19 174 ASP A N 1
ATOM 1243 C CA . ASP A 1 174 ? 4.919 -5.023 -19.980 1.00 96.19 174 ASP A CA 1
ATOM 1244 C C . ASP A 1 174 ? 5.085 -6.536 -19.687 1.00 96.19 174 ASP A C 1
ATOM 1246 O O . ASP A 1 174 ? 4.113 -7.196 -19.302 1.00 96.19 174 ASP A O 1
ATOM 1250 N N . PRO A 1 175 ? 6.292 -7.120 -19.839 1.00 94.56 175 PRO A N 1
ATOM 1251 C CA . PRO A 1 175 ? 6.548 -8.526 -19.506 1.00 94.56 175 PRO A CA 1
ATOM 1252 C C . PRO A 1 175 ? 6.162 -8.930 -18.073 1.00 94.56 175 PRO A C 1
ATOM 1254 O O . PRO A 1 175 ? 5.795 -10.090 -17.847 1.00 94.56 175 PRO A O 1
ATOM 1257 N N . VAL A 1 176 ? 6.190 -7.985 -17.122 1.00 94.69 176 VAL A N 1
ATOM 1258 C CA . VAL A 1 176 ? 5.828 -8.201 -15.707 1.00 94.69 176 VAL A CA 1
ATOM 1259 C C . VAL A 1 176 ? 4.420 -8.770 -15.524 1.00 94.69 176 VAL A C 1
ATOM 1261 O O . VAL A 1 176 ? 4.177 -9.512 -14.576 1.00 94.69 176 VAL A O 1
ATOM 1264 N N . LEU A 1 177 ? 3.504 -8.506 -16.465 1.00 95.69 177 LEU A N 1
ATOM 1265 C CA . LEU A 1 177 ? 2.118 -8.989 -16.434 1.00 95.69 177 LEU A CA 1
ATOM 1266 C C . LEU A 1 177 ? 2.001 -10.522 -16.434 1.00 95.69 177 LEU A C 1
ATOM 1268 O O . LEU A 1 177 ? 0.953 -11.059 -16.083 1.00 95.69 177 LEU A O 1
ATOM 1272 N N . THR A 1 178 ? 3.056 -11.223 -16.855 1.00 94.81 178 THR A N 1
ATOM 1273 C CA . THR A 1 178 ? 3.101 -12.692 -16.932 1.00 94.81 178 THR A CA 1
ATOM 1274 C C . THR A 1 178 ? 3.951 -13.335 -15.837 1.00 94.81 178 THR A C 1
ATOM 1276 O O . THR A 1 178 ? 4.045 -14.561 -15.783 1.00 94.81 178 THR A O 1
ATOM 1279 N N . GLN A 1 179 ? 4.574 -12.533 -14.967 1.00 90.88 179 GLN A N 1
ATOM 1280 C CA . GLN A 1 179 ? 5.407 -13.047 -13.886 1.00 90.88 179 GLN A CA 1
ATOM 1281 C C . GLN A 1 179 ? 4.560 -13.693 -12.788 1.00 90.88 179 GLN A C 1
ATOM 1283 O O . GLN A 1 179 ? 3.476 -13.216 -12.449 1.00 90.88 179 GLN A O 1
ATOM 1288 N N . LEU A 1 180 ? 5.086 -14.785 -12.230 1.00 87.94 180 LEU A N 1
ATOM 1289 C CA . LEU A 1 180 ? 4.450 -15.539 -11.147 1.00 87.94 180 LEU A CA 1
ATOM 1290 C C . LEU A 1 180 ? 5.109 -15.299 -9.785 1.00 87.94 180 LEU A C 1
ATOM 1292 O O . LEU A 1 180 ? 4.529 -15.645 -8.758 1.00 87.94 180 LEU A O 1
ATOM 1296 N N . ASP A 1 181 ? 6.302 -14.702 -9.770 1.00 86.81 181 ASP A N 1
ATOM 1297 C CA . ASP A 1 181 ? 6.948 -14.264 -8.537 1.00 86.81 181 ASP A CA 1
ATOM 1298 C C . ASP A 1 181 ? 6.093 -13.186 -7.857 1.00 86.81 181 ASP A C 1
ATOM 1300 O O . ASP A 1 181 ? 5.517 -12.354 -8.559 1.00 86.81 181 ASP A O 1
ATOM 1304 N N . PRO A 1 182 ? 6.025 -13.137 -6.516 1.00 88.19 182 PRO A N 1
ATOM 1305 C CA . PRO A 1 182 ? 5.203 -12.159 -5.799 1.00 88.19 182 PRO A CA 1
ATOM 1306 C C . PRO A 1 182 ? 5.563 -10.702 -6.103 1.00 88.19 182 PRO A C 1
ATOM 1308 O O . PRO A 1 182 ? 4.697 -9.830 -6.063 1.00 88.19 182 PRO A O 1
ATOM 1311 N N . VAL A 1 183 ? 6.837 -10.445 -6.408 1.00 91.69 183 VAL A N 1
ATOM 1312 C CA . VAL A 1 183 ? 7.348 -9.125 -6.777 1.00 91.69 183 VAL A CA 1
ATOM 1313 C C . VAL A 1 183 ? 8.035 -9.222 -8.133 1.00 91.69 183 VAL A C 1
ATOM 1315 O O . VAL A 1 183 ? 8.963 -10.008 -8.313 1.00 91.69 183 VAL A O 1
ATOM 1318 N N . GLY A 1 184 ? 7.587 -8.403 -9.079 1.00 92.31 184 GLY A N 1
ATOM 1319 C CA . GLY A 1 184 ? 8.134 -8.311 -10.427 1.00 92.31 184 GLY A CA 1
ATOM 1320 C C . GLY A 1 184 ? 8.917 -7.021 -10.646 1.00 92.31 184 GLY A C 1
ATOM 1321 O O . GLY A 1 184 ? 8.719 -6.033 -9.938 1.00 92.31 184 GLY A O 1
ATOM 1322 N N . LEU A 1 185 ? 9.795 -7.028 -11.651 1.00 93.94 185 LEU A N 1
ATOM 1323 C CA . LEU A 1 185 ? 10.574 -5.862 -12.067 1.00 93.94 185 LEU A CA 1
ATOM 1324 C C . LEU A 1 185 ? 10.185 -5.478 -13.489 1.00 93.94 185 LEU A C 1
ATOM 1326 O O . LEU A 1 185 ? 10.451 -6.213 -14.440 1.00 93.94 185 LEU A O 1
ATOM 1330 N N . THR A 1 186 ? 9.602 -4.296 -13.634 1.00 94.56 186 THR A N 1
ATOM 1331 C CA . THR A 1 186 ? 9.020 -3.849 -14.902 1.00 94.56 186 THR A CA 1
ATOM 1332 C C . THR A 1 186 ? 10.075 -3.497 -15.953 1.00 94.56 186 THR A C 1
ATOM 1334 O O . THR A 1 186 ? 11.260 -3.262 -15.651 1.00 94.56 186 THR A O 1
ATOM 1337 N N . ALA A 1 187 ? 9.643 -3.375 -17.207 1.00 94.12 187 ALA A N 1
ATOM 1338 C CA . ALA A 1 187 ? 10.360 -2.565 -18.182 1.00 94.12 187 ALA A CA 1
ATOM 1339 C C . ALA A 1 187 ? 10.306 -1.070 -17.778 1.00 94.12 187 ALA A C 1
ATOM 1341 O O . ALA A 1 187 ? 9.516 -0.673 -16.911 1.00 94.12 187 ALA A O 1
ATOM 1342 N N . PRO A 1 188 ? 11.169 -0.207 -18.345 1.00 93.81 188 PRO A N 1
ATOM 1343 C CA . PRO A 1 188 ? 11.096 1.223 -18.076 1.00 93.81 188 PRO A CA 1
ATOM 1344 C C . PRO A 1 188 ? 9.752 1.821 -18.520 1.00 93.81 188 PRO A C 1
ATOM 1346 O O . PRO A 1 188 ? 9.394 1.761 -19.694 1.00 93.81 188 PRO A O 1
ATOM 1349 N N . TYR A 1 189 ? 9.053 2.474 -17.596 1.00 91.81 189 TYR A N 1
ATOM 1350 C CA . TYR A 1 189 ? 7.844 3.255 -17.857 1.00 91.81 189 TYR A CA 1
ATOM 1351 C C . TYR A 1 189 ? 8.030 4.662 -17.291 1.00 91.81 189 TYR A C 1
ATOM 1353 O O . TYR A 1 189 ? 8.480 4.822 -16.155 1.00 91.81 189 TYR A O 1
ATOM 1361 N N . GLN A 1 190 ? 7.742 5.699 -18.079 1.00 91.31 190 GLN A N 1
ATOM 1362 C CA . GLN A 1 190 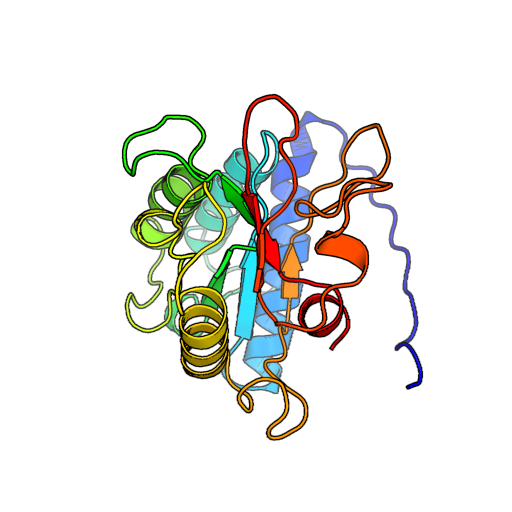? 7.976 7.099 -17.683 1.00 91.31 190 GLN A CA 1
ATOM 1363 C C . GLN A 1 190 ? 9.389 7.335 -17.102 1.00 91.31 190 GLN A C 1
ATOM 1365 O O . GLN A 1 190 ? 9.551 7.991 -16.081 1.00 91.31 190 GLN A O 1
ATOM 1370 N N . GLY A 1 191 ? 10.416 6.733 -17.712 1.00 92.00 191 GLY A N 1
ATOM 1371 C CA . GLY A 1 191 ? 11.817 6.910 -17.308 1.00 92.00 191 GLY A CA 1
ATOM 1372 C C . GLY A 1 191 ? 12.314 6.020 -16.163 1.00 92.00 191 GLY A C 1
ATOM 1373 O O . GLY A 1 191 ? 13.513 6.023 -15.896 1.00 92.00 191 GLY A O 1
ATOM 1374 N N . HIS A 1 192 ? 11.455 5.211 -15.532 1.00 92.81 192 HIS A N 1
ATOM 1375 C CA . HIS A 1 192 ? 11.842 4.381 -14.384 1.00 92.81 192 HIS A CA 1
ATOM 1376 C C . HIS A 1 192 ? 11.456 2.914 -14.561 1.00 92.81 192 HIS A C 1
ATOM 1378 O O . HIS A 1 192 ? 10.360 2.605 -15.030 1.00 92.81 192 HIS A O 1
ATOM 1384 N N . ARG A 1 193 ? 12.332 2.006 -14.115 1.00 94.12 193 ARG A N 1
ATOM 1385 C CA . ARG A 1 193 ? 11.924 0.640 -13.755 1.00 94.12 193 ARG A CA 1
ATOM 1386 C C . ARG A 1 193 ? 11.281 0.665 -12.372 1.00 94.12 193 ARG A C 1
ATOM 1388 O O . ARG A 1 193 ? 11.616 1.526 -11.551 1.00 94.12 193 ARG A O 1
ATOM 1395 N N . ARG A 1 194 ? 10.367 -0.265 -12.112 1.00 94.94 194 ARG A N 1
ATOM 1396 C CA . ARG A 1 194 ? 9.658 -0.363 -10.834 1.00 94.94 194 ARG A CA 1
ATOM 1397 C C . ARG A 1 194 ? 9.659 -1.797 -10.325 1.00 94.94 194 ARG A C 1
ATOM 1399 O O . ARG A 1 194 ? 9.591 -2.728 -11.124 1.00 94.94 194 ARG A O 1
ATOM 1406 N N . LEU A 1 195 ? 9.734 -1.953 -9.008 1.00 94.81 195 LEU A N 1
ATOM 1407 C CA . LEU A 1 195 ? 9.263 -3.165 -8.350 1.00 94.81 195 LEU A CA 1
ATOM 1408 C C . LEU A 1 195 ? 7.75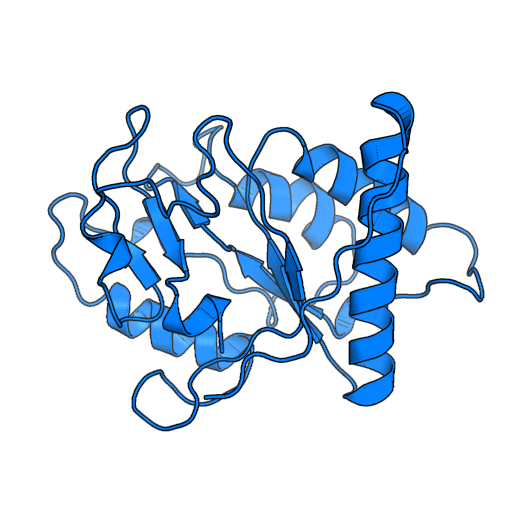3 -3.058 -8.168 1.00 94.81 195 LEU A C 1
ATOM 1410 O O . LEU A 1 195 ? 7.256 -1.982 -7.848 1.00 94.81 195 LEU A O 1
ATOM 1414 N N . THR A 1 196 ? 7.029 -4.153 -8.363 1.00 96.12 196 THR A N 1
ATOM 1415 C CA . THR A 1 196 ? 5.569 -4.188 -8.217 1.00 96.12 196 THR A CA 1
ATOM 1416 C C . THR A 1 196 ? 5.117 -5.529 -7.681 1.00 96.12 196 THR A C 1
ATOM 1418 O O . THR A 1 196 ? 5.657 -6.563 -8.076 1.00 96.12 196 THR A O 1
ATOM 1421 N N . LEU A 1 197 ? 4.093 -5.522 -6.833 1.00 95.44 197 LEU A N 1
ATOM 1422 C CA . LEU A 1 197 ? 3.310 -6.718 -6.564 1.00 95.44 197 LEU A CA 1
ATOM 1423 C C . LEU A 1 197 ? 2.683 -7.202 -7.875 1.00 95.44 197 LEU A C 1
ATOM 1425 O O . LEU A 1 197 ? 2.220 -6.398 -8.694 1.00 95.44 197 LEU A O 1
ATOM 1429 N N . THR A 1 198 ? 2.712 -8.512 -8.088 1.00 93.69 198 THR A N 1
ATOM 1430 C CA . THR A 1 198 ? 2.177 -9.169 -9.286 1.00 93.69 198 THR A CA 1
ATOM 1431 C C . THR A 1 198 ? 0.760 -9.690 -9.044 1.00 93.69 198 THR A C 1
ATOM 1433 O O . THR A 1 198 ? 0.255 -9.694 -7.919 1.00 93.69 198 THR A O 1
ATOM 1436 N N . TYR A 1 199 ? 0.089 -10.153 -10.104 1.00 92.88 199 TYR A N 1
ATOM 1437 C CA . TYR A 1 199 ? -1.268 -10.699 -9.998 1.00 92.88 199 TYR A CA 1
ATOM 1438 C C . TYR A 1 199 ? -1.431 -11.828 -8.970 1.00 92.88 199 TYR A C 1
ATOM 1440 O O . TYR A 1 199 ? -2.450 -11.804 -8.285 1.00 92.88 199 TYR A O 1
ATOM 1448 N N . PRO A 1 200 ? -0.486 -12.778 -8.810 1.00 89.12 200 PRO A N 1
ATOM 1449 C CA . PRO A 1 200 ? -0.557 -13.768 -7.738 1.00 89.12 200 PRO A CA 1
ATOM 1450 C C . PRO A 1 200 ? -0.755 -13.194 -6.333 1.00 89.12 200 PRO A C 1
ATOM 1452 O O . PRO A 1 200 ? -1.423 -13.831 -5.536 1.00 89.12 200 PRO A O 1
ATOM 1455 N N . VAL A 1 201 ? -0.210 -12.010 -6.031 1.00 90.31 201 VAL A N 1
ATOM 1456 C CA . VAL A 1 201 ? -0.380 -11.360 -4.719 1.00 90.31 201 VAL A CA 1
ATOM 1457 C C . VAL A 1 201 ? -1.623 -10.475 -4.699 1.00 90.31 201 VAL A C 1
ATOM 1459 O O . VAL A 1 201 ? -2.357 -10.453 -3.719 1.00 90.31 201 VAL A O 1
ATOM 1462 N N . LEU A 1 202 ? -1.875 -9.734 -5.782 1.00 91.75 202 LEU A N 1
ATOM 1463 C CA . LEU A 1 202 ? -2.991 -8.784 -5.845 1.00 91.75 202 LEU A CA 1
ATOM 1464 C C . LEU A 1 202 ? -4.370 -9.457 -5.955 1.00 91.75 202 LEU A C 1
ATOM 1466 O O . LEU A 1 202 ? -5.368 -8.831 -5.612 1.00 91.75 202 LEU A O 1
ATOM 1470 N N . ASN A 1 203 ? -4.424 -10.699 -6.444 1.00 88.19 203 ASN A N 1
ATOM 1471 C CA . ASN A 1 203 ? -5.656 -11.471 -6.645 1.00 88.19 203 ASN A CA 1
ATOM 1472 C C . ASN A 1 203 ? -5.726 -12.737 -5.767 1.00 88.19 203 ASN A C 1
ATOM 1474 O O . ASN A 1 203 ? -6.468 -13.658 -6.126 1.00 88.19 203 ASN A O 1
ATOM 1478 N N . ALA A 1 204 ? -4.911 -12.813 -4.710 1.00 81.75 204 ALA A N 1
ATOM 1479 C CA . ALA A 1 204 ? -4.853 -13.965 -3.809 1.00 81.75 204 ALA A CA 1
ATOM 1480 C C . ALA A 1 204 ? -6.192 -14.220 -3.093 1.00 81.75 204 ALA A C 1
ATOM 1482 O O . ALA A 1 204 ? -6.890 -13.235 -2.754 1.00 81.75 204 ALA A O 1
#

Secondary structure (DSSP, 8-state):
-PPPP--------HHHHHHHHHHHHHHHHHHHHHHHHS-EEEEE--STTHHHHHHHHHHHHHSSPPTT----GGGEEEEESEEESS-TT-TT-HHHHHIIIIITTTT--GGGEE---GGG--TTS-SSHHHHHHHHHHHHH-SPPBTTBS----SEEE----TTS-BTTB-TT-GGGG--SSEEEPPPBTTB-EEEE-HHHHT-

Foldseek 3Di:
DDQDDDDDDDDDLPPVCLLLVLLLVQQQLQVVCCVVPVAFEEAEEADPNVLSNLQNNLVQAPPDDDPSGHHPLCRYQYEYQKAWLDDPPDPRGSVVSCCPRHVVSDNHDPQRYDYQPSVQADPVGDDPSLQVSQVSQCVRQHDDRQPPPLGREHSYYHWDADPQGDIHPRDPPWPLQPDSGQWDWTDDDPNTIMIGGYCSHVRD

Sequence (204 aa):
MGHGPTALRVVDAGEERFAEVAAAVLARAVAEVIAARGEASVAFSGGSTVGPVFDALVDLATAPPSPDVDVDWARVRVTQVDERVVGPTHPDRNAAVLIHRLIEALPVRPALVELLPVERVDPSGGGDWAEESGRRLAATIGGDPVGAGEGPVLDVVQLGLGPDGHTASLVPGDPVLTQLDPVGLTAPYQGHRRLTLTYPVLNA